Protein 6X7H (pdb70)

Radius of gyration: 17.13 Å; Cα contacts (8 Å, |Δi|>4): 545; chains: 2; bounding box: 52×39×38 Å

Secondary structure (DSSP, 8-state):
--GGGTEEEEEEETTEEEEEEE-TTS-EEEEEEEGGGTEEEETTEEEES---GGGSEEEEEEETTTEEEEEEE-TTS-EEEEEEEGGGTEEEETTEEEE-/---GGGTEEEEEEETTEEEEEEE-TTSSEEEEEEEGGGTEEEETTEEEESS--GGGGEEEEEEETTTEEEEEEE-TTS-EEEEEEEGGGT-EEETTEEE-

B-factor: mean 17.92, std 9.03, range [8.2, 63.07]

Solvent-accessible surface area: 9987 Å² total; per-residue (Å²): 34,76,0,34,151,28,15,105,118,30,38,14,28,6,0,0,0,30,4,20,0,78,118,108,150,45,46,119,49,101,10,4,42,35,0,9,65,18,0,66,25,64,64,1,55,5,112,27,149,20,42,78,0,0,81,48,11,110,101,20,101,29,29,72,80,15,51,0,16,5,52,0,54,25,181,82,108,126,81,64,99,16,125,15,52,0,24,78,48,0,3,22,84,62,0,48,4,106,81,102,130,16,58,0,31,137,31,12,108,133,27,56,17,148,31,14,56,0,46,0,31,0,68,109,106,153,35,34,134,52,83,19,64,21,49,0,7,0,1,0,42,32,48,64,2,56,11,105,31,114,14,26,24,1,52,114,44,12,118,89,23,109,41,22,70,81,13,51,0,11,6,52,0,57,25,176,80,112,121,88,61,97,16,133,14,51,0,19,74,62,0,20,29,82,87,1,52,3,47,31

Organism: Nostoc ellipsosporum (NCBI:txid45916)

Foldseek 3Di:
DQALVFWDPWWDDQQKIWTWGAAPVGRIDIEMDRCQQFWDQAQQEIDGPHGRQSVFWDDWIDDDRFKIWIWGQGPVGDTDIYIDGRSVFWHAYRRYTDGD/DQQALVFWDPWKDDQQKIWTWGAFPVGDIDIEMDRNQQFWDQAQFEIDGDHGRQSVFWDPWIDDPRFKTWIWGQGPVGGTDIYIDGRSVFWHQHRRYTDD

Nearest PDB structures (foldseek):
  2pys-assembly1_B  TM=1.003E+00  e=2.134E-18  Nostoc ellipsosporum
  6x7h-assembly1_B  TM=1.002E+00  e=4.863E-18  Nostoc ellipsosporum
  2ezm-assembly1_A  TM=9.836E-01  e=1.053E-16  Nostoc ellipsosporum
  2rp3-assembly1_A  TM=9.801E-01  e=2.272E-16  Nostoc ellipsosporum
  2jzj-assembly1_A  TM=9.544E-01  e=9.690E-10  Ceratopteris richardii

Sequence (200 aa):
GGNFSQACYNSAIQGSVLTTSTCIRTNGGYNTSSYDLNSVIEENVDGSLKWQGSNFIETCRNTQLAGSSELAAECKTRAQQFVSTKINLDDHIAAIDGTLKYELGNFSQACYNSAIQGSVVLTSTCIRTNGGYNTSSYDLNSVIEENVDGSLKWQGSNFIETCRNTQLAGSSELAAECKTRRAQQFVSTKINLDDHIAAIDGTLKY

InterPro domains:
  IPR011058 Cyanovirin-N [PF08881] (4-99)
  IPR011058 Cyanovirin-N [SM01111] (3-100)
  IPR036673 Cyanovirin-N superfamily [G3DSA:2.30.60.10] (1-101)
  IPR036673 Cyanovirin-N superfamily [SSF51322] (2-100)

Structure (mmCIF, N/CA/C/O backbone):
data_6X7H
#
_entry.id   6X7H
#
_cell.length_a   49.724
_cell.length_b   38.011
_cell.length_c   55.867
_cell.angle_alpha   90.000
_cell.angle_beta   100.000
_cell.angle_gamma   90.000
#
_symmetry.space_group_name_H-M   'P 1 21 1'
#
loop_
_entity.id
_entity.type
_entity.pdbx_description
1 polymer Cyanovirin-N
2 branched alpha-D-mannopyranose-(1-2)-alpha-D-mannopyranose
3 water water
#
loop_
_atom_site.group_PDB
_atom_site.id
_atom_site.type_symbol
_atom_site.label_atom_id
_atom_site.label_alt_id
_atom_site.label_comp_id
_atom_site.label_asym_id
_atom_site.label_entity_id
_atom_site.label_seq_id
_atom_site.pdbx_PDB_ins_code
_atom_site.Cartn_x
_atom_site.Cartn_y
_atom_site.Cartn_z
_atom_site.occupancy
_atom_site.B_iso_or_equiv
_atom_site.auth_seq_id
_atom_site.auth_comp_id
_atom_site.auth_asym_id
_atom_site.auth_atom_id
_atom_site.pdbx_PDB_model_num
ATOM 1 N N A GLY A 1 2 ? 31.997 9.545 12.731 0.49 16.76 2 GLY A N 1
ATOM 2 N N B GLY A 1 2 ? 31.992 9.554 12.732 0.51 16.76 2 GLY A N 1
ATOM 3 C CA A GLY A 1 2 ? 32.773 8.704 13.631 0.49 15.02 2 GLY A CA 1
ATOM 4 C CA B GLY A 1 2 ? 32.769 8.714 13.634 0.51 14.98 2 GLY A CA 1
ATOM 5 C C A GLY A 1 2 ? 31.890 7.742 14.407 0.49 14.17 2 GLY A C 1
ATOM 6 C C B GLY A 1 2 ? 31.888 7.748 14.407 0.51 14.15 2 GLY A C 1
ATOM 7 O O A GLY A 1 2 ? 31.134 6.977 13.823 0.49 14.86 2 GLY A O 1
ATOM 8 O O B GLY A 1 2 ? 31.131 6.987 13.821 0.51 14.87 2 GLY A O 1
ATOM 13 N N . ASN A 1 3 ? 32.005 7.787 15.731 1.00 12.97 3 ASN A N 1
ATOM 14 C CA . ASN A 1 3 ? 31.192 6.958 16.616 1.00 12.57 3 ASN A CA 1
ATOM 15 C C . ASN A 1 3 ? 31.360 5.452 16.427 1.00 12.11 3 ASN A C 1
ATOM 16 O O . ASN A 1 3 ? 30.422 4.683 16.627 1.00 12.58 3 ASN A O 1
ATOM 28 N N . PHE A 1 4 ? 32.573 5.005 16.107 1.00 11.23 4 PHE A N 1
ATOM 29 C CA . PHE A 1 4 ? 32.786 3.574 15.938 1.00 11.03 4 PHE A CA 1
ATOM 30 C C . PHE A 1 4 ? 32.430 2.783 17.177 1.00 10.77 4 PHE A C 1
ATOM 31 O O . PHE A 1 4 ? 32.033 1.627 17.050 1.00 11.31 4 PHE A O 1
ATOM 48 N N . SER A 1 5 ? 32.528 3.376 18.363 1.00 11.72 5 SER A N 1
ATOM 49 C CA . SER A 1 5 ? 32.257 2.600 19.567 1.00 12.39 5 SER A CA 1
ATOM 50 C C . SER A 1 5 ? 30.816 2.109 19.619 1.00 13.09 5 SER A C 1
ATOM 51 O O . SER A 1 5 ? 30.532 1.155 20.345 1.00 14.05 5 SER A O 1
ATOM 59 N N . GLN A 1 6 ? 29.903 2.720 18.859 1.00 12.40 6 GLN A N 1
ATOM 60 C CA . GLN A 1 6 ? 28.515 2.263 18.823 1.00 13.63 6 GLN A CA 1
ATOM 61 C C . GLN A 1 6 ? 28.321 1.030 17.961 1.00 13.90 6 GLN A C 1
ATOM 62 O O . GLN A 1 6 ? 27.268 0.393 18.052 1.00 16.22 6 GLN A O 1
ATOM 76 N N . ALA A 1 7 ? 29.298 0.680 17.138 1.00 12.24 7 ALA A N 1
ATOM 77 C CA . ALA A 1 7 ? 29.198 -0.439 16.225 1.00 12.93 7 ALA A CA 1
ATOM 78 C C . ALA A 1 7 ? 30.204 -1.529 16.550 1.00 12.54 7 ALA A C 1
ATOM 79 O O . ALA A 1 7 ? 30.180 -2.574 15.903 1.00 14.30 7 ALA A O 1
ATOM 86 N N . CYS A 1 8 ? 31.087 -1.316 17.524 1.00 12.00 8 CYS A N 1
ATOM 87 C CA . CYS A 1 8 ? 32.243 -2.179 17.720 1.00 12.40 8 CYS A CA 1
ATOM 88 C C . CYS A 1 8 ? 32.402 -2.487 19.200 1.00 12.11 8 CYS A C 1
ATOM 89 O O . CYS A 1 8 ? 31.936 -1.746 20.069 1.00 14.39 8 CYS A O 1
ATOM 96 N N . TYR A 1 9 ? 33.065 -3.604 19.482 1.00 11.61 9 TYR A N 1
ATOM 97 C CA . TYR A 1 9 ? 33.335 -4.023 20.847 1.00 12.53 9 TYR A CA 1
ATOM 98 C C . TYR A 1 9 ? 34.701 -4.699 20.905 1.00 10.54 9 TYR A C 1
ATOM 99 O O . TYR A 1 9 ? 35.317 -5.000 19.883 1.00 11.39 9 TYR A O 1
ATOM 117 N N . ASN A 1 10 ? 35.169 -4.936 22.127 1.00 10.27 10 ASN A N 1
ATOM 118 C CA . ASN A 1 10 ? 36.464 -5.561 22.385 1.00 11.32 10 ASN A CA 1
ATOM 119 C C . ASN A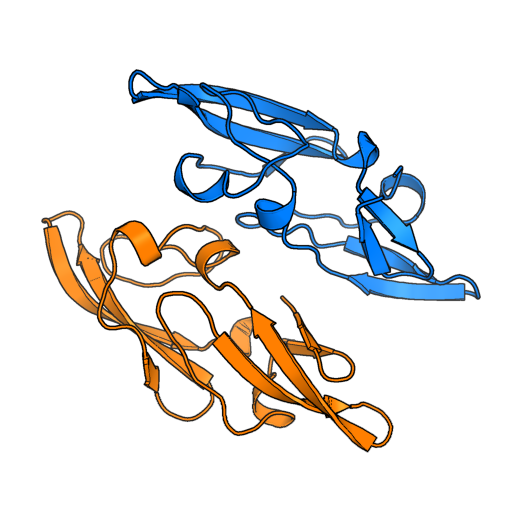 1 10 ? 37.622 -4.742 21.832 1.00 11.32 10 ASN A C 1
ATOM 120 O O . ASN A 1 10 ? 38.663 -5.279 21.492 1.00 12.24 10 ASN A O 1
ATOM 131 N N . SER A 1 11 ? 37.465 -3.432 21.797 1.00 10.26 11 SER A N 1
ATOM 132 C CA . SER A 1 11 ? 38.496 -2.560 21.256 1.00 10.18 11 SER A CA 1
ATOM 133 C C . SER A 1 11 ? 39.774 -2.571 22.077 1.00 10.42 11 SER A C 1
ATOM 134 O O . SER A 1 11 ? 39.757 -2.754 23.296 1.00 10.96 11 SER A O 1
ATOM 142 N N . ALA A 1 12 ? 40.890 -2.327 21.387 1.00 10.98 12 ALA A N 1
ATOM 143 C CA . ALA A 1 12 ? 42.187 -2.249 22.042 1.00 11.47 12 ALA A CA 1
ATOM 144 C C . ALA A 1 12 ? 43.088 -1.301 21.274 1.00 10.59 12 ALA A C 1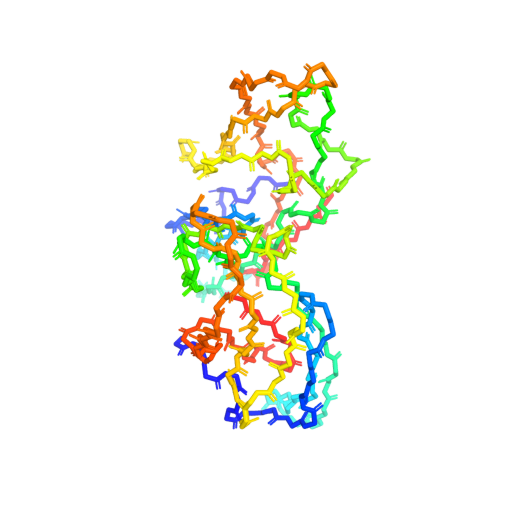
ATOM 145 O O . ALA A 1 12 ? 42.922 -1.086 20.071 1.00 10.84 12 ALA A O 1
ATOM 152 N N . ILE A 1 13 ? 44.061 -0.746 21.983 1.00 11.06 13 ILE A N 1
ATOM 153 C CA . ILE A 1 13 ? 45.133 0.031 21.372 1.00 11.10 13 ILE A CA 1
ATOM 154 C C . ILE A 1 13 ? 46.460 -0.663 21.657 1.00 11.37 13 ILE A C 1
ATOM 155 O O . ILE A 1 13 ? 46.709 -1.101 22.787 1.00 13.09 13 ILE A O 1
ATOM 171 N N . GLN A 1 14 ? 47.289 -0.802 20.625 1.00 11.17 14 GLN A N 1
ATOM 172 C CA . GLN A 1 14 ? 48.654 -1.318 20.744 1.00 11.79 14 GLN A CA 1
ATOM 173 C C . GLN A 1 14 ? 49.519 -0.444 19.845 1.00 10.62 14 GLN A C 1
ATOM 174 O O . GLN A 1 14 ? 49.253 -0.339 18.643 1.00 10.94 14 GLN A O 1
ATOM 188 N N . GLY A 1 15 ? 50.486 0.256 20.421 1.00 11.45 15 GLY A N 1
ATOM 189 C CA . GLY A 1 15 ? 51.212 1.221 19.617 1.00 11.43 15 GLY A CA 1
ATOM 190 C C . GLY A 1 15 ? 50.240 2.275 19.131 1.00 10.37 15 GLY A C 1
ATOM 191 O O . GLY A 1 15 ? 49.449 2.826 19.910 1.00 10.98 15 GLY A O 1
ATOM 195 N N . SER A 1 16 ? 50.271 2.551 17.831 1.00 10.00 16 SER A N 1
ATOM 196 C CA . SER A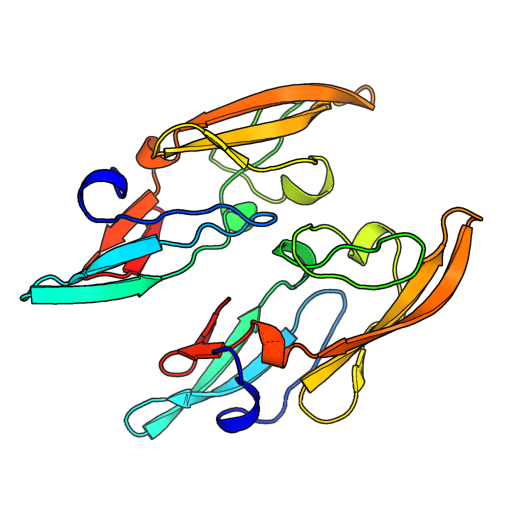 1 16 ? 49.300 3.464 17.256 1.00 9.68 16 SER A CA 1
ATOM 197 C C . SER A 1 16 ? 48.120 2.774 16.596 1.00 8.99 16 SER A C 1
ATOM 198 O O . SER A 1 16 ? 47.317 3.455 15.957 1.00 10.54 16 SER A O 1
ATOM 206 N N . VAL A 1 17 ? 47.963 1.465 16.760 1.00 9.15 17 VAL A N 1
ATOM 207 C CA . VAL A 1 17 ? 46.925 0.714 16.058 1.00 9.17 17 VAL A CA 1
ATOM 208 C C . VAL A 1 17 ? 45.734 0.442 16.968 1.00 9.05 17 VAL A C 1
ATOM 209 O O . VAL A 1 17 ? 45.875 -0.121 18.066 1.00 10.65 17 VAL A O 1
ATOM 222 N N . LEU A 1 18 ? 44.560 0.840 16.492 1.00 9.22 18 LEU A N 1
ATOM 223 C CA . LEU A 1 18 ? 43.284 0.484 17.093 1.00 9.21 18 LEU A CA 1
ATOM 224 C C . LEU A 1 18 ? 42.782 -0.793 16.446 1.00 10.10 18 LEU A C 1
ATOM 225 O O . LEU A 1 18 ? 42.733 -0.895 15.224 1.00 10.58 18 LEU A O 1
ATOM 241 N N . THR A 1 19 ? 42.429 -1.767 17.264 1.00 10.52 19 THR A N 1
ATOM 242 C CA A THR A 1 19 ? 41.762 -2.973 16.798 0.98 11.29 19 THR A CA 1
ATOM 243 C CA B THR A 1 19 ? 41.774 -2.987 16.821 0.02 11.52 19 THR A CA 1
ATOM 244 C C . THR A 1 19 ? 40.390 -3.042 17.451 1.00 11.05 19 THR A C 1
ATOM 245 O O . THR A 1 19 ? 40.195 -2.590 18.586 1.00 11.49 19 THR A O 1
ATOM 266 N N . SER A 1 20 ? 39.418 -3.590 16.716 1.00 10.87 20 SER A N 1
ATOM 267 C CA . SER A 1 20 ? 38.082 -3.732 17.273 1.00 11.69 20 SER A CA 1
ATOM 268 C C . SER A 1 20 ? 37.275 -4.744 16.474 1.00 12.19 20 SER A C 1
ATOM 269 O O . SER A 1 20 ? 37.602 -5.066 15.333 1.00 14.91 20 SER A O 1
ATOM 277 N N . THR A 1 21 ? 36.206 -5.234 17.088 1.00 11.05 21 THR A N 1
ATOM 278 C CA . THR A 1 21 ? 35.297 -6.171 16.445 1.00 12.00 21 THR A CA 1
ATOM 279 C C . THR A 1 21 ? 33.993 -5.444 16.151 1.00 10.84 21 THR A C 1
ATOM 280 O O . THR A 1 21 ? 33.310 -4.984 17.068 1.00 12.77 21 THR A O 1
ATOM 291 N N . CYS A 1 22 ? 33.673 -5.298 14.872 1.00 12.02 22 CYS A N 1
ATOM 292 C CA . CYS A 1 22 ? 32.621 -4.387 14.446 1.00 13.27 22 CYS A CA 1
ATOM 293 C C . CYS A 1 22 ? 31.533 -5.115 13.669 1.00 14.05 22 CYS A C 1
ATOM 294 O O . CYS A 1 22 ? 31.802 -6.024 12.883 1.00 14.85 22 CYS A O 1
ATOM 301 N N . ILE A 1 23 ? 30.309 -4.685 13.867 1.00 14.18 23 ILE A N 1
ATOM 302 C CA . ILE A 1 23 ? 29.163 -5.369 13.279 1.00 15.37 23 ILE A CA 1
ATOM 303 C C . ILE A 1 23 ? 29.061 -5.024 11.797 1.00 16.75 23 ILE A C 1
ATOM 304 O O . ILE A 1 23 ? 29.256 -3.878 11.390 1.00 18.43 23 ILE A O 1
ATOM 320 N N . ARG A 1 24 ? 28.768 -6.028 10.979 1.00 19.00 24 ARG A N 1
ATOM 321 C CA . ARG A 1 24 ? 28.628 -5.827 9.543 1.00 21.90 24 ARG A CA 1
ATOM 322 C C . ARG A 1 24 ? 27.208 -5.392 9.201 1.00 23.02 24 ARG A C 1
ATOM 323 O O . ARG A 1 24 ? 26.268 -5.649 9.941 1.00 22.68 24 ARG A O 1
ATOM 344 N N . THR A 1 25 ? 27.061 -4.726 8.060 1.00 24.30 25 THR A N 1
ATOM 345 C CA . THR A 1 25 ? 25.774 -4.139 7.701 1.00 26.92 25 THR A CA 1
ATOM 346 C C . THR A 1 25 ? 24.661 -5.177 7.772 1.00 29.60 25 THR A C 1
ATOM 347 O O . THR A 1 25 ? 23.548 -4.870 8.219 1.00 29.77 25 THR A O 1
ATOM 358 N N . ASN A 1 26 ? 24.946 -6.414 7.371 1.00 34.78 26 ASN A N 1
ATOM 359 C CA . ASN A 1 26 ? 23.914 -7.419 7.193 1.00 42.94 26 ASN A CA 1
ATOM 360 C C . ASN A 1 26 ? 23.923 -8.487 8.271 1.00 45.28 26 ASN A C 1
ATOM 361 O O . ASN A 1 26 ? 23.242 -9.505 8.102 1.00 49.95 26 ASN A O 1
ATOM 372 N N . GLY A 1 27 ? 24.726 -8.337 9.331 1.00 42.22 27 GLY A N 1
ATOM 373 C CA . GLY A 1 27 ? 24.619 -9.313 10.402 1.00 40.60 27 GLY A CA 1
ATOM 374 C C . GLY A 1 27 ? 25.778 -9.656 11.318 1.00 39.50 27 GLY A C 1
ATOM 375 O O . GLY A 1 27 ? 25.705 -9.428 12.531 1.00 43.29 27 GLY A O 1
ATOM 379 N N . GLY A 1 28 ? 26.783 -10.324 10.793 1.00 32.84 28 GLY A N 1
ATOM 380 C CA . GLY A 1 28 ? 27.858 -10.820 11.630 1.00 27.46 28 GLY A CA 1
ATOM 381 C C . GLY A 1 28 ? 28.836 -9.749 12.024 1.00 22.93 28 GLY A C 1
ATOM 382 O O . GLY A 1 28 ? 28.532 -8.550 12.020 1.00 21.68 28 GLY A O 1
ATOM 386 N N . TYR A 1 29 ? 30.051 -10.166 12.353 1.00 20.18 29 TYR A N 1
ATOM 387 C CA . TYR A 1 29 ? 31.084 -9.271 12.838 1.00 19.14 29 TYR A CA 1
ATOM 388 C C . TYR A 1 29 ? 32.378 -9.459 12.069 1.00 19.06 29 TYR A C 1
ATOM 389 O O . TYR A 1 29 ? 32.656 -10.515 11.498 1.00 19.77 29 TYR A O 1
ATOM 407 N N . ASN A 1 30 ? 33.192 -8.411 12.108 1.00 17.72 30 ASN A N 1
ATOM 408 C CA . ASN A 1 30 ? 34.495 -8.387 11.467 1.00 17.06 30 ASN A CA 1
ATOM 409 C C . ASN A 1 30 ? 35.523 -7.814 12.435 1.00 15.87 30 ASN A C 1
ATOM 410 O O . ASN A 1 30 ? 35.270 -6.800 13.086 1.00 15.77 30 ASN A O 1
ATOM 421 N N . THR A 1 31 ? 36.679 -8.470 12.535 1.00 15.00 31 THR A N 1
ATOM 422 C CA . THR A 1 31 ? 37.798 -7.943 13.312 1.00 15.75 31 THR A CA 1
ATOM 423 C C . THR A 1 31 ? 38.552 -6.983 12.399 1.00 15.74 31 THR A C 1
ATOM 424 O O . THR A 1 31 ? 38.965 -7.371 11.301 1.00 18.56 31 THR A O 1
ATOM 435 N N . SER A 1 32 ? 38.654 -5.719 12.812 1.00 14.08 32 SER A N 1
ATOM 436 C CA . SER A 1 32 ? 39.215 -4.650 11.998 1.00 14.12 32 SER A CA 1
ATOM 437 C C . SER A 1 32 ? 40.376 -4.010 12.743 1.00 12.87 32 SER A C 1
ATOM 438 O O . SER A 1 32 ? 40.499 -4.144 13.959 1.00 12.85 32 SER A O 1
ATOM 446 N N . SER A 1 33 ? 41.218 -3.295 12.006 1.00 12.16 33 SER A N 1
ATOM 447 C CA . SER A 1 33 ? 42.286 -2.524 12.634 1.00 11.71 33 SER A CA 1
ATOM 448 C C . SER A 1 33 ? 42.514 -1.256 11.825 1.00 11.31 33 SER A C 1
ATOM 449 O O . SER A 1 33 ? 42.217 -1.205 10.632 1.00 13.00 33 SER A O 1
ATOM 457 N N . TYR A 1 34 ? 43.092 -0.249 12.481 1.00 10.08 34 TYR A N 1
ATOM 458 C CA . TYR A 1 34 ? 43.326 1.052 11.876 1.00 10.24 34 TYR A CA 1
ATOM 459 C C . TYR A 1 34 ? 44.573 1.655 12.502 1.00 10.40 34 TYR A C 1
ATOM 460 O O . TYR A 1 34 ? 44.675 1.718 13.729 1.00 10.18 34 TYR A O 1
ATOM 478 N N . ASP A 1 35 ? 45.499 2.116 11.669 1.00 10.62 35 ASP A N 1
ATOM 479 C CA . ASP A 1 35 ? 46.703 2.784 12.174 1.00 10.57 35 ASP A CA 1
ATOM 480 C C . ASP A 1 35 ? 46.407 4.270 12.387 1.00 9.80 35 ASP A C 1
ATOM 481 O O . ASP A 1 35 ? 46.386 5.064 11.447 1.00 11.33 35 ASP A O 1
ATOM 490 N N . LEU A 1 36 ? 46.195 4.653 13.638 1.00 9.37 36 LEU A N 1
ATOM 491 C CA . LEU A 1 36 ? 45.887 6.031 13.979 1.00 9.72 36 LEU A CA 1
ATOM 492 C C . LEU A 1 36 ? 47.044 6.979 13.713 1.00 8.77 36 LEU A C 1
ATOM 493 O O . LEU A 1 36 ? 46.833 8.189 13.729 1.00 9.94 36 LEU A O 1
ATOM 509 N N . ASN A 1 37 ? 48.259 6.475 13.511 1.00 9.37 37 ASN A N 1
ATOM 510 C CA . ASN A 1 37 ? 49.377 7.373 13.236 1.00 9.56 37 ASN A CA 1
ATOM 511 C C . ASN A 1 37 ? 49.183 8.147 11.943 1.00 9.18 37 ASN A C 1
ATOM 512 O O . ASN A 1 37 ? 49.838 9.167 11.734 1.00 10.32 37 ASN A O 1
ATOM 523 N N . SER A 1 38 ? 48.257 7.715 11.076 1.00 9.65 38 SER A N 1
ATOM 524 C CA . SER A 1 38 ? 47.976 8.428 9.838 1.00 10.74 38 SER A CA 1
ATOM 525 C C . SER A 1 38 ? 47.130 9.672 10.059 1.00 10.62 38 SER A C 1
ATOM 526 O O . SER A 1 38 ? 47.147 10.552 9.187 1.00 11.93 38 SER A O 1
ATOM 534 N N . VAL A 1 39 ? 46.423 9.779 11.170 1.00 9.75 39 VAL A N 1
ATOM 535 C CA . VAL A 1 39 ? 45.388 10.814 11.337 1.00 9.86 39 VAL A CA 1
ATOM 536 C C . VAL A 1 39 ? 45.504 11.614 12.605 1.00 9.90 39 VAL A C 1
ATOM 537 O O . VAL A 1 39 ? 44.714 12.542 12.814 1.00 10.53 39 VAL A O 1
ATOM 550 N N . ILE A 1 40 ? 46.454 11.312 13.500 1.00 8.85 40 ILE A N 1
ATOM 551 C CA . ILE A 1 40 ? 46.641 12.028 14.752 1.00 8.75 40 ILE A CA 1
ATOM 552 C C . ILE A 1 40 ? 48.064 12.553 14.811 1.00 8.91 40 ILE A C 1
ATOM 553 O O . ILE A 1 40 ? 49.018 11.816 14.522 1.00 9.59 40 ILE A O 1
ATOM 569 N N . GLU A 1 41 ? 48.193 13.826 15.196 1.00 8.90 41 GLU A N 1
ATOM 570 C CA A GLU A 1 41 ? 49.460 14.505 15.358 0.42 9.99 41 GLU A CA 1
ATOM 571 C CA B GLU A 1 41 ? 49.452 14.526 15.353 0.58 9.36 41 GLU A CA 1
ATOM 572 C C . GLU A 1 41 ? 49.688 14.856 16.824 1.00 9.53 41 GLU A C 1
ATOM 573 O O . GLU A 1 41 ? 48.742 15.113 17.574 1.00 10.21 41 GLU A O 1
ATOM 596 N N . ASN A 1 42 ? 50.955 14.868 17.224 1.00 9.33 42 ASN A N 1
ATOM 597 C CA . ASN A 1 42 ? 51.346 15.402 18.523 1.00 9.52 42 ASN A CA 1
ATOM 598 C C . ASN A 1 42 ? 51.710 16.855 18.288 1.00 10.22 42 ASN A C 1
ATOM 599 O O . ASN A 1 42 ? 52.735 17.140 17.661 1.00 10.86 42 ASN A O 1
ATOM 610 N N . VAL A 1 43 ? 50.866 17.767 18.757 1.00 10.49 43 VAL A N 1
ATOM 611 C CA . VAL A 1 43 ? 51.094 19.206 18.630 1.00 11.62 43 VAL A CA 1
ATOM 612 C C . VAL A 1 43 ? 51.470 19.746 20.009 1.00 11.78 43 VAL A C 1
ATOM 613 O O . VAL A 1 43 ? 50.607 19.972 20.867 1.00 11.91 43 VAL A O 1
ATOM 626 N N . ASP A 1 44 ? 52.765 19.948 20.228 1.00 11.65 44 ASP A N 1
ATOM 627 C CA . ASP A 1 44 ? 53.261 20.533 21.480 1.00 11.52 44 ASP A CA 1
ATOM 628 C C . ASP A 1 44 ? 52.754 19.780 22.706 1.00 10.54 44 ASP A C 1
ATOM 629 O O . ASP A 1 44 ? 52.468 20.379 23.738 1.00 12.18 44 ASP A O 1
ATOM 638 N N . GLY A 1 45 ? 52.701 18.449 22.618 1.00 10.17 45 GLY A N 1
ATOM 639 C CA . GLY A 1 45 ? 52.298 17.622 23.730 1.00 10.61 45 GLY A CA 1
ATOM 640 C C . GLY A 1 45 ? 50.853 17.187 23.712 1.00 12.55 45 GLY A C 1
ATOM 641 O O . GLY A 1 45 ? 50.488 16.320 24.505 1.00 15.95 45 GLY A O 1
ATOM 645 N N . SER A 1 46 ? 50.033 17.736 22.824 1.00 11.40 46 SER A N 1
ATOM 646 C CA . SER A 1 46 ? 48.608 17.432 22.768 1.00 12.29 46 SER A CA 1
ATOM 647 C C . SER A 1 46 ? 48.285 16.669 21.489 1.00 11.49 46 SER A C 1
ATOM 648 O O . SER A 1 46 ? 48.695 17.080 20.397 1.00 12.47 46 SER A O 1
ATOM 656 N N . LEU A 1 47 ? 47.527 15.580 21.622 1.00 10.61 47 LEU A N 1
ATOM 657 C CA . LEU A 1 47 ? 47.060 14.846 20.456 1.00 10.42 47 LEU A CA 1
ATOM 658 C C . LEU A 1 47 ? 45.957 15.624 19.744 1.00 11.73 47 LEU A C 1
ATOM 659 O O . LEU A 1 47 ? 44.991 16.064 20.369 1.00 12.99 47 LEU A O 1
ATOM 675 N N . LYS A 1 48 ? 46.100 15.770 18.434 1.00 11.61 48 LYS A N 1
ATOM 676 C CA . LYS A 1 48 ? 45.164 16.542 17.634 1.00 12.10 48 LYS A CA 1
ATOM 677 C C . LYS A 1 48 ? 44.894 15.833 16.316 1.00 10.41 48 LYS A C 1
ATOM 678 O O . LYS A 1 48 ? 45.730 15.098 15.791 1.00 11.61 48 LYS A O 1
ATOM 697 N N . TRP A 1 49 ? 43.696 16.042 15.795 1.00 11.28 49 TRP A N 1
ATOM 698 C CA . TRP A 1 49 ? 43.393 15.616 14.446 1.00 11.52 49 TRP A CA 1
ATOM 699 C C . TRP A 1 49 ? 44.058 16.567 13.445 1.00 13.08 49 TRP A C 1
ATOM 700 O O . TRP A 1 49 ? 44.697 17.560 13.807 1.00 15.19 49 TRP A O 1
ATOM 721 N N . GLN A 1 50 ? 43.946 16.231 12.163 1.00 14.59 50 GLN A N 1
ATOM 722 C CA . GLN A 1 50 ? 44.452 17.042 11.051 1.00 16.33 50 GLN A CA 1
ATOM 723 C C . GLN A 1 50 ? 45.974 17.021 10.936 1.00 16.09 50 GLN A C 1
ATOM 724 O O . GLN A 1 50 ? 46.590 17.956 10.409 1.00 17.95 50 GLN A O 1
ATOM 738 N N . GLY A 1 51 ? 46.588 15.944 11.380 1.00 13.37 51 GLY A N 1
ATOM 739 C CA . GLY A 1 51 ? 47.988 15.724 11.134 1.00 12.69 51 GLY A CA 1
ATOM 740 C C . GLY A 1 51 ? 48.290 14.269 11.318 1.00 11.26 51 GLY A C 1
ATOM 741 O O . GLY A 1 51 ? 47.393 13.431 11.380 1.00 13.06 51 GLY A O 1
ATOM 745 N N . SER A 1 52 ? 49.573 13.961 11.443 1.00 10.60 52 SER A N 1
ATOM 746 C CA . SER A 1 52 ? 49.988 12.573 11.507 1.00 9.96 52 SER A CA 1
ATOM 747 C C . SER A 1 52 ? 51.238 12.447 12.368 1.00 10.05 52 SER A C 1
ATOM 748 O O . SER A 1 52 ? 51.814 13.437 12.821 1.00 10.44 52 SER A O 1
ATOM 756 N N . ASN A 1 53 ? 51.682 11.205 12.549 1.00 9.11 53 ASN A N 1
ATOM 757 C CA . ASN A 1 53 ? 53.020 10.876 13.035 1.00 9.04 53 ASN A CA 1
ATOM 758 C C . ASN A 1 53 ? 53.203 11.043 14.541 1.00 9.30 53 ASN A C 1
ATOM 759 O O . ASN A 1 53 ? 54.350 11.035 15.014 1.00 9.74 53 ASN A O 1
ATOM 770 N N . PHE A 1 54 ? 52.115 11.073 15.322 1.00 9.32 54 PHE A N 1
ATOM 771 C CA . PHE A 1 54 ? 52.244 11.241 16.764 1.00 9.33 54 PHE A CA 1
ATOM 772 C C . PHE A 1 54 ? 53.104 10.163 17.409 1.00 9.20 54 PHE A C 1
ATOM 773 O O . PHE A 1 54 ? 53.738 10.428 18.432 1.00 10.29 54 PHE A O 1
ATOM 790 N N . ILE A 1 55 ? 53.149 8.950 16.845 1.00 9.79 55 ILE A N 1
ATOM 791 C CA . ILE A 1 55 ? 53.808 7.841 17.537 1.00 11.45 55 ILE A CA 1
ATOM 792 C C . ILE A 1 55 ? 55.316 8.072 17.643 1.00 11.62 55 ILE A C 1
ATOM 793 O O . ILE A 1 55 ? 55.974 7.444 18.477 1.00 13.57 55 ILE A O 1
ATOM 809 N N . GLU A 1 56 ? 55.885 8.972 16.833 1.00 11.24 56 GLU A N 1
ATOM 810 C CA . GLU A 1 56 ? 57.318 9.231 16.901 1.00 11.94 56 GLU A CA 1
ATOM 811 C C . GLU A 1 56 ? 57.731 9.978 18.163 1.00 12.52 56 GLU A C 1
ATOM 812 O O . GLU A 1 56 ? 58.909 9.936 18.533 1.00 13.33 56 GLU A O 1
ATOM 824 N N . THR A 1 57 ? 56.800 10.670 18.823 1.00 11.78 57 THR A N 1
ATOM 825 C CA . THR A 1 57 ? 57.125 11.542 19.947 1.00 11.32 57 THR A CA 1
ATOM 826 C C . THR A 1 57 ? 56.171 11.336 21.112 1.00 11.28 57 THR A C 1
ATOM 827 O O . THR A 1 57 ? 56.083 12.194 21.994 1.00 12.19 57 THR A O 1
ATOM 838 N N . CYS A 1 58 ? 55.471 10.211 21.129 1.00 11.53 58 CYS A N 1
ATOM 839 C CA . CYS A 1 58 ? 54.590 9.850 22.218 1.00 12.94 58 CYS A CA 1
ATOM 840 C C . CYS A 1 58 ? 54.901 8.429 22.656 1.00 14.23 58 CYS A C 1
ATOM 841 O O . CYS A 1 58 ? 55.481 7.644 21.909 1.00 17.51 58 CYS A O 1
ATOM 848 N N . ARG A 1 59 ? 54.523 8.111 23.890 1.00 12.08 59 ARG A N 1
ATOM 849 C CA . ARG A 1 59 ? 54.766 6.801 24.477 1.00 12.88 59 ARG A CA 1
ATOM 850 C C . ARG A 1 59 ? 53.542 6.374 25.276 1.00 12.54 59 ARG A C 1
ATOM 851 O O . ARG A 1 59 ? 52.651 7.167 25.575 1.00 12.10 59 ARG A O 1
ATOM 872 N N . ASN A 1 60 ? 53.524 5.100 25.649 1.00 13.35 60 ASN A N 1
ATOM 873 C CA . ASN A 1 60 ? 52.526 4.538 26.557 1.00 14.44 60 ASN A CA 1
ATOM 874 C C . ASN A 1 60 ? 51.098 4.810 26.093 1.00 13.20 60 ASN A C 1
ATOM 875 O O . ASN A 1 60 ? 50.241 5.268 26.848 1.00 14.42 60 ASN A O 1
ATOM 886 N N . THR A 1 61 ? 50.828 4.453 24.843 1.00 11.63 61 THR A N 1
ATOM 887 C CA . THR A 1 61 ? 49.486 4.631 24.312 1.00 11.92 61 THR A CA 1
ATOM 888 C C . THR A 1 61 ? 48.550 3.593 24.908 1.00 13.25 61 THR A C 1
ATOM 889 O O . THR A 1 61 ? 48.908 2.429 25.1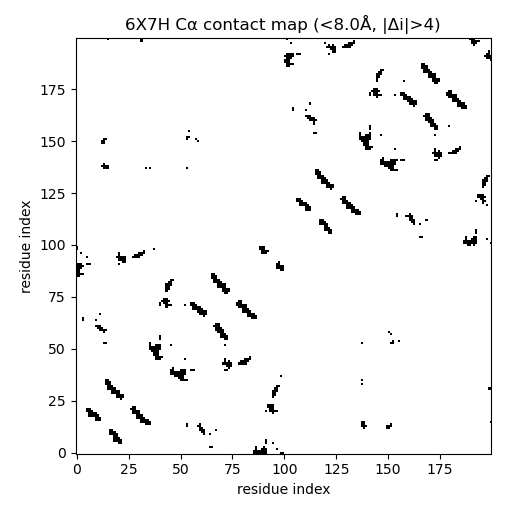05 1.00 13.68 61 THR A O 1
ATOM 900 N N . GLN A 1 62 ? 47.332 4.012 25.185 1.00 12.91 62 GLN A N 1
ATOM 901 C CA . GLN A 1 62 ? 46.356 3.099 25.743 1.00 15.59 62 GLN A CA 1
ATOM 902 C C . GLN A 1 62 ? 44.975 3.571 25.347 1.00 13.75 62 GLN A C 1
ATOM 903 O O . GLN A 1 62 ? 44.782 4.731 24.997 1.00 13.78 62 GLN A O 1
ATOM 917 N N . LEU A 1 63 ? 44.020 2.650 25.388 1.00 13.03 63 LEU A N 1
ATOM 918 C CA . LEU A 1 63 ? 42.614 2.987 25.265 1.00 13.36 63 LEU A CA 1
ATOM 919 C C . LEU A 1 63 ? 42.078 3.272 26.661 1.00 13.41 63 LEU A C 1
ATOM 920 O O . LEU A 1 63 ? 42.259 2.465 27.579 1.00 15.76 63 LEU A O 1
ATOM 936 N N . ALA A 1 64 ? 41.428 4.410 26.815 1.00 13.33 64 ALA A N 1
ATOM 937 C CA . ALA A 1 64 ? 40.764 4.792 28.050 1.00 14.75 64 ALA A CA 1
ATOM 938 C C . ALA A 1 64 ? 39.261 4.766 27.796 1.00 15.07 64 ALA A C 1
ATOM 939 O O . ALA A 1 64 ? 38.776 5.374 26.837 1.00 15.63 64 ALA A O 1
ATOM 946 N N . GLY A 1 65 ? 38.531 4.043 28.637 1.00 15.28 65 GLY A N 1
ATOM 947 C CA . GLY A 1 65 ? 37.132 3.848 28.338 1.00 15.26 65 GLY A CA 1
ATOM 948 C C . GLY A 1 65 ? 36.996 3.070 27.042 1.00 13.69 65 GLY A C 1
ATOM 949 O O . GLY A 1 65 ? 37.821 2.214 26.710 1.00 14.84 65 GLY A O 1
ATOM 953 N N . SER A 1 66 ? 35.931 3.365 26.294 1.00 13.92 66 SER A N 1
ATOM 954 C CA . SER A 1 66 ? 35.679 2.675 25.034 1.00 15.41 66 SER A CA 1
ATOM 955 C C . SER A 1 66 ? 36.220 3.402 23.809 1.00 14.04 66 SER A C 1
ATOM 956 O O . SER A 1 66 ? 36.307 2.786 22.739 1.00 14.63 66 SER A O 1
ATOM 964 N N . SER A 1 67 ? 36.580 4.683 23.918 1.00 13.12 67 SER A N 1
ATOM 965 C CA . SER A 1 67 ? 36.897 5.409 22.696 1.00 13.40 67 SER A CA 1
ATOM 966 C C . SER A 1 67 ? 37.997 6.448 22.848 1.00 13.35 67 SER A C 1
ATOM 967 O O . SER A 1 67 ? 38.319 7.117 21.862 1.00 15.36 67 SER A O 1
ATOM 975 N N . GLU A 1 68 ? 38.615 6.599 24.007 1.00 13.88 68 GLU A N 1
ATOM 976 C CA . GLU A 1 68 ? 39.633 7.630 24.166 1.00 14.75 68 GLU A CA 1
ATOM 977 C C . GLU A 1 68 ? 41.019 7.028 23.983 1.00 14.33 68 GLU A C 1
ATOM 978 O O . GLU A 1 68 ? 41.340 6.000 24.579 1.00 17.05 68 GLU A O 1
ATOM 990 N N . LEU A 1 69 ? 41.827 7.648 23.140 1.00 12.37 69 LEU A N 1
ATOM 991 C CA . LEU A 1 69 ? 43.249 7.334 23.097 1.00 11.27 69 LEU A CA 1
ATOM 992 C C . LEU A 1 69 ? 43.967 8.214 24.105 1.00 11.27 69 LEU A C 1
ATOM 993 O O . LEU A 1 69 ? 43.811 9.435 24.077 1.00 11.69 69 LEU A O 1
ATOM 1009 N N . ALA A 1 70 ? 44.736 7.593 24.997 1.00 11.87 70 ALA A N 1
ATOM 1010 C CA . ALA A 1 70 ? 45.537 8.292 25.986 1.00 11.31 70 ALA A CA 1
ATOM 1011 C C . ALA A 1 70 ? 46.999 8.001 25.703 1.00 10.73 70 AL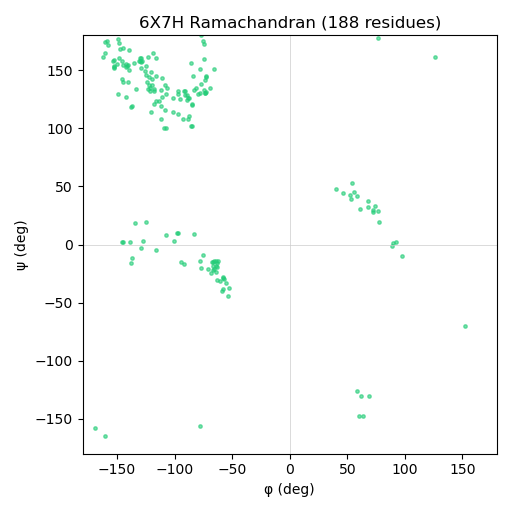A A C 1
ATOM 1012 O O . ALA A 1 70 ? 47.349 6.891 25.288 1.00 11.65 70 ALA A O 1
ATOM 1019 N N . ALA A 1 71 ? 47.857 8.986 25.933 1.00 10.71 71 ALA A N 1
ATOM 1020 C CA . ALA A 1 71 ? 49.278 8.784 25.710 1.00 11.11 71 ALA A CA 1
ATOM 1021 C C . ALA A 1 71 ? 50.042 9.811 26.524 1.00 10.50 71 ALA A C 1
ATOM 1022 O O . ALA A 1 71 ? 49.461 10.704 27.151 1.00 12.23 71 ALA A O 1
ATOM 1029 N N . GLU A 1 72 ? 51.360 9.685 26.504 1.00 10.32 72 GLU A N 1
ATOM 1030 C CA . GLU A 1 72 ? 52.267 10.690 27.054 1.00 11.03 72 GLU A CA 1
ATOM 1031 C C . GLU A 1 72 ? 53.096 11.194 25.882 1.00 10.57 72 GLU A C 1
ATOM 1032 O O . GLU A 1 72 ? 53.733 10.395 25.198 1.00 12.21 72 GLU A O 1
ATOM 1044 N N . CYS A 1 73 ? 53.040 12.498 25.611 1.00 9.96 73 CYS A N 1
ATOM 1045 C CA . CYS A 1 73 ? 53.661 13.060 24.420 1.00 10.53 73 CYS A CA 1
ATOM 1046 C C . CYS A 1 73 ? 54.611 14.183 24.782 1.00 10.24 73 CYS A C 1
ATOM 1047 O O . CYS A 1 73 ? 54.385 14.921 25.732 1.00 10.25 73 CYS A O 1
ATOM 1054 N N . LYS A 1 74 ? 55.640 14.335 23.967 1.00 10.49 74 LYS A N 1
ATOM 1055 C CA . LYS A 1 74 ? 56.631 15.381 24.181 1.00 11.09 74 LYS A CA 1
ATOM 1056 C C . LYS A 1 74 ? 56.157 16.727 23.657 1.00 10.33 74 LYS A C 1
ATOM 1057 O O . LYS A 1 74 ? 55.669 16.841 22.527 1.00 10.63 74 LYS A O 1
ATOM 1076 N N . THR A 1 75 ? 56.359 17.762 24.464 1.00 10.59 75 THR A N 1
ATOM 1077 C CA . THR A 1 75 ? 56.182 19.134 24.027 1.00 11.17 75 THR A CA 1
ATOM 1078 C C . THR A 1 75 ? 57.351 19.540 23.122 1.00 12.22 75 THR A C 1
ATOM 1079 O O . THR A 1 75 ? 58.349 18.828 22.990 1.00 11.83 75 THR A O 1
ATOM 1090 N N . ARG A 1 76 ? 57.248 20.723 22.522 1.00 12.31 76 ARG A N 1
ATOM 1091 C CA . ARG A 1 76 ? 58.360 21.190 21.694 1.00 14.25 76 ARG A CA 1
ATOM 1092 C C . ARG A 1 76 ? 59.635 21.328 22.521 1.00 15.96 76 ARG A C 1
ATOM 1093 O O . ARG A 1 76 ? 60.739 21.121 22.001 1.00 17.99 76 ARG A O 1
ATOM 1114 N N . ALA A 1 77 ? 59.504 21.658 23.809 1.00 15.51 77 ALA A N 1
ATOM 1115 C CA . ALA A 1 77 ? 60.627 21.784 24.737 1.00 16.14 77 ALA A CA 1
ATOM 1116 C C . ALA A 1 77 ? 61.057 20.446 25.314 1.00 15.83 77 ALA A C 1
ATOM 1117 O O . ALA A 1 77 ? 61.887 20.409 26.226 1.00 17.54 77 ALA A O 1
ATOM 1124 N N . GLN A 1 78 ? 60.513 19.354 24.793 1.00 14.17 78 GLN A N 1
ATOM 1125 C CA . GLN A 1 78 ? 61.006 18.007 25.040 1.00 14.50 78 GLN A CA 1
ATOM 1126 C C . GLN A 1 78 ? 60.618 17.482 26.409 1.00 14.67 78 GLN A C 1
ATOM 1127 O O . GLN A 1 78 ? 61.322 16.636 26.965 1.00 17.58 78 GLN A O 1
ATOM 1141 N N . GLN A 1 79 ? 59.491 17.940 26.948 1.00 12.34 79 GLN A N 1
ATOM 1142 C CA . GLN A 1 79 ? 58.967 17.428 28.208 1.00 12.77 79 GLN A CA 1
ATOM 1143 C C . GLN A 1 79 ? 57.719 16.597 27.935 1.00 11.71 79 GLN A C 1
ATOM 1144 O O . GLN A 1 79 ? 56.893 16.969 27.104 1.00 12.52 79 GLN A O 1
ATOM 1158 N N . PHE A 1 80 ? 57.593 15.460 28.598 1.00 11.04 80 PHE A N 1
ATOM 1159 C CA . PHE A 1 80 ? 56.424 14.608 28.401 1.00 10.48 80 PHE A CA 1
ATOM 1160 C C . PHE A 1 80 ? 55.248 15.085 29.247 1.00 10.18 80 PHE A C 1
ATOM 1161 O O . PHE A 1 80 ? 55.400 15.337 30.445 1.00 11.77 80 PHE A O 1
ATOM 1178 N N . VAL A 1 81 ? 54.073 15.167 28.621 1.00 9.64 81 VAL A N 1
ATOM 1179 C CA . VAL A 1 81 ? 52.810 15.480 29.280 1.00 10.17 81 VAL A CA 1
ATOM 1180 C C . VAL A 1 81 ? 51.785 14.413 28.902 1.00 10.24 81 VAL A C 1
ATOM 1181 O O . VAL A 1 81 ? 51.899 13.737 27.877 1.00 11.51 81 VAL A O 1
ATOM 1194 N N . SER A 1 82 ? 50.767 14.274 29.743 1.00 10.24 82 SER A N 1
ATOM 1195 C CA . SER A 1 82 ? 49.674 13.357 29.467 1.00 11.90 82 SER A CA 1
ATOM 1196 C C . SER A 1 82 ? 48.646 14.030 28.560 1.00 11.89 82 SER A C 1
ATOM 1197 O O . SER A 1 82 ? 48.399 15.240 28.657 1.00 15.59 82 SER A O 1
ATOM 1205 N N . THR A 1 83 ? 48.039 13.239 27.674 1.00 11.37 83 THR A N 1
ATOM 1206 C CA . THR A 1 83 ? 47.143 13.774 26.653 1.00 11.88 83 THR A CA 1
ATOM 1207 C C . THR A 1 83 ? 46.134 12.700 26.279 1.00 11.48 83 THR A C 1
ATOM 1208 O O . THR A 1 83 ? 46.397 11.512 26.436 1.00 11.81 83 THR A O 1
ATOM 1219 N N . LYS A 1 84 ? 44.957 13.133 25.846 1.00 11.44 84 LYS A N 1
ATOM 1220 C CA . LYS A 1 84 ? 43.906 12.226 25.397 1.00 12.04 84 LYS A CA 1
ATOM 1221 C C . LYS A 1 84 ? 43.188 12.835 24.203 1.00 11.44 84 LYS A C 1
ATOM 1222 O O . LYS A 1 84 ? 43.147 14.050 24.035 1.00 12.15 84 LYS A O 1
ATOM 1241 N N . ILE A 1 85 ? 42.589 11.978 23.384 1.00 10.61 85 ILE A N 1
ATOM 1242 C CA . ILE A 1 85 ? 41.763 12.410 22.261 1.00 10.78 85 ILE A CA 1
ATOM 1243 C C . ILE A 1 85 ? 40.639 11.400 22.106 1.00 10.83 85 ILE A C 1
ATOM 1244 O O . ILE A 1 85 ? 40.844 10.200 22.292 1.00 11.22 85 ILE A O 1
ATOM 1260 N N . ASN A 1 86 ? 39.440 11.877 21.775 1.00 10.14 86 ASN A N 1
ATOM 1261 C CA . ASN A 1 86 ? 38.282 10.998 21.646 1.00 11.34 86 ASN A CA 1
ATOM 1262 C C . ASN A 1 86 ? 38.235 10.469 20.219 1.00 10.43 86 ASN A C 1
ATOM 1263 O O . ASN A 1 86 ? 37.895 11.203 19.288 1.00 10.74 86 ASN A O 1
ATOM 1274 N N . LEU A 1 87 ? 38.543 9.188 20.054 1.00 9.64 87 LEU A N 1
ATOM 1275 C CA . LEU A 1 87 ? 38.557 8.596 18.724 1.00 9.94 87 LEU A CA 1
ATOM 1276 C C . LEU A 1 87 ? 37.182 8.591 18.073 1.00 11.07 87 LEU A C 1
ATOM 1277 O O . LEU A 1 87 ? 37.093 8.537 16.842 1.00 12.19 87 LEU A O 1
ATOM 1293 N N . ASP A 1 88 ? 36.110 8.641 18.865 1.00 11.31 88 ASP A N 1
ATOM 1294 C CA . ASP A 1 88 ? 34.777 8.688 18.288 1.00 11.85 88 ASP A CA 1
ATOM 1295 C C . ASP A 1 88 ? 34.540 9.963 17.484 1.00 12.39 88 ASP A C 1
ATOM 1296 O O . ASP A 1 88 ? 33.570 10.015 16.724 1.00 13.17 88 ASP A O 1
ATOM 1305 N N . ASP A 1 89 ? 35.390 10.986 17.627 1.00 11.90 89 ASP A N 1
ATOM 1306 C CA . ASP A 1 89 ? 35.218 12.199 16.835 1.00 13.36 89 ASP A CA 1
ATOM 1307 C C . ASP A 1 89 ? 35.253 11.893 15.345 1.00 13.47 89 ASP A C 1
ATOM 1308 O O . ASP A 1 89 ? 34.543 12.527 14.557 1.00 15.39 89 ASP A O 1
ATOM 1317 N N . HIS A 1 90 ? 36.121 10.974 14.931 1.00 12.16 90 HIS A N 1
ATOM 1318 C CA . HIS A 1 90 ? 36.374 10.763 13.512 1.00 13.45 90 HIS A CA 1
ATOM 1319 C C . HIS A 1 90 ? 36.490 9.312 13.077 1.00 13.32 90 HIS A C 1
ATOM 1320 O O . HIS A 1 90 ? 36.431 9.059 11.869 1.00 15.93 90 HIS A O 1
ATOM 1334 N N . ILE A 1 91 ? 36.678 8.359 13.976 1.00 12.35 91 ILE A N 1
ATOM 1335 C CA . ILE A 1 91 ? 36.802 6.964 13.587 1.00 11.39 91 ILE A CA 1
ATOM 1336 C C . ILE A 1 91 ? 35.404 6.363 13.569 1.00 11.50 91 ILE A C 1
ATOM 1337 O O . ILE A 1 91 ? 34.683 6.418 14.565 1.00 11.81 91 ILE A O 1
ATOM 1353 N N . ALA A 1 92 ? 35.036 5.801 12.427 1.00 12.68 92 ALA A N 1
ATOM 1354 C CA . ALA A 1 92 ? 33.746 5.176 12.221 1.00 13.85 92 ALA A CA 1
ATOM 1355 C C . ALA A 1 92 ? 33.947 3.709 11.883 1.00 15.39 92 ALA A C 1
ATOM 1356 O O . ALA A 1 92 ? 35.046 3.269 11.559 1.00 15.17 92 ALA A O 1
ATOM 1363 N N . ALA A 1 93 ? 32.872 2.948 11.979 1.00 15.57 93 ALA A N 1
ATOM 1364 C CA . ALA A 1 93 ? 32.820 1.598 11.443 1.00 16.95 93 ALA A CA 1
ATOM 1365 C C . ALA A 1 93 ? 31.822 1.594 10.293 1.00 16.32 93 ALA A C 1
ATOM 1366 O O . ALA A 1 93 ? 30.658 1.984 10.468 1.00 17.70 93 ALA A O 1
ATOM 1373 N N . ILE A 1 94 ? 32.277 1.171 9.122 1.00 16.94 94 ILE A N 1
ATOM 1374 C CA . ILE A 1 94 ? 31.453 1.112 7.919 1.00 20.01 94 ILE A CA 1
ATOM 1375 C C . ILE A 1 94 ? 31.441 -0.341 7.485 1.00 19.22 94 ILE A C 1
ATOM 1376 O O . ILE A 1 94 ? 32.477 -0.876 7.087 1.00 18.96 94 ILE A O 1
ATOM 1392 N N . ASP A 1 95 ? 30.277 -0.980 7.554 1.00 19.87 95 ASP A N 1
ATOM 1393 C CA . ASP A 1 95 ? 30.145 -2.397 7.202 1.00 19.88 95 ASP A CA 1
ATOM 1394 C C . ASP A 1 95 ? 31.258 -3.241 7.821 1.00 19.17 95 ASP A C 1
ATOM 1395 O O . ASP A 1 95 ? 31.836 -4.114 7.175 1.00 20.31 95 ASP A O 1
ATOM 1404 N N . GLY A 1 96 ? 31.542 -2.991 9.096 1.00 18.06 96 GLY A N 1
ATOM 1405 C CA . GLY A 1 96 ? 32.461 -3.801 9.865 1.00 18.80 96 GLY A CA 1
ATOM 1406 C C . GLY A 1 96 ? 33.913 -3.378 9.812 1.00 17.98 96 GLY A C 1
ATOM 1407 O O . GLY A 1 96 ? 34.752 -4.035 10.442 1.00 18.47 96 GLY A O 1
ATOM 1411 N N . THR A 1 97 ? 34.245 -2.328 9.068 1.00 16.66 97 THR A N 1
ATOM 1412 C CA . THR A 1 97 ? 35.628 -1.909 8.882 1.00 16.24 97 THR A CA 1
ATOM 1413 C C . THR A 1 97 ? 35.821 -0.506 9.436 1.00 15.08 97 THR A C 1
ATOM 1414 O O . THR A 1 97 ? 35.040 0.400 9.133 1.00 16.18 97 THR A O 1
ATOM 1425 N N . LEU A 1 98 ? 36.880 -0.329 10.223 1.00 14.32 98 LEU A N 1
ATOM 1426 C CA . LEU A 1 98 ? 37.217 0.972 10.772 1.00 13.79 98 LEU A CA 1
ATOM 1427 C C . LEU A 1 98 ? 37.701 1.905 9.672 1.00 14.32 98 LEU A C 1
ATOM 1428 O O . LEU A 1 98 ? 38.524 1.528 8.835 1.00 15.28 98 LEU A O 1
ATOM 1444 N N . LYS A 1 99 ? 37.192 3.131 9.687 1.00 15.60 99 LYS A N 1
ATOM 1445 C CA . LYS A 1 99 ? 37.546 4.131 8.701 1.00 18.88 99 LYS A CA 1
ATOM 1446 C C . LYS A 1 99 ? 37.579 5.491 9.375 1.00 17.37 99 LYS A C 1
ATOM 1447 O O . LYS A 1 99 ? 36.924 5.721 10.395 1.00 18.59 99 LYS A O 1
ATOM 1466 N N . TYR A 1 100 ? 38.358 6.394 8.795 1.00 15.34 100 TYR A N 1
ATOM 1467 C CA . TYR A 1 100 ? 38.384 7.778 9.226 1.00 15.22 100 TYR A CA 1
ATOM 1468 C C . TYR A 1 100 ? 37.364 8.556 8.413 1.00 16.49 100 TYR A C 1
ATOM 1469 O O . TYR A 1 100 ? 37.331 8.456 7.182 1.00 18.59 100 TYR A O 1
ATOM 1487 N N . GLU A 1 101 ? 36.555 9.340 9.107 1.00 18.02 101 GLU A N 1
ATOM 1488 C CA . GLU A 1 101 ? 35.525 10.146 8.477 1.00 20.57 101 GLU A CA 1
ATOM 1489 C C . GLU A 1 101 ? 35.852 11.613 8.664 1.00 21.56 101 GLU A C 1
ATOM 1490 O O . GLU A 1 101 ? 35.940 12.096 9.792 1.00 21.94 101 GLU A O 1
ATOM 1502 N N . LEU B 1 1 ? 45.143 -14.231 12.847 1.00 38.43 1 LEU B N 1
ATOM 1503 C CA . LEU B 1 1 ? 46.298 -15.108 13.162 1.00 19.48 1 LEU B CA 1
ATOM 1504 C C . LEU B 1 1 ? 47.570 -14.723 12.417 1.00 25.30 1 LEU B C 1
ATOM 1505 O O . LEU B 1 1 ? 48.524 -15.500 12.365 1.00 21.69 1 LEU B O 1
ATOM 1513 N N . GLY B 1 2 ? 47.568 -13.519 11.857 1.00 15.43 2 GLY B N 1
ATOM 1514 C CA . GLY B 1 2 ? 48.729 -13.021 11.118 1.00 14.09 2 GLY B CA 1
ATOM 1515 C C . GLY B 1 2 ? 48.940 -13.778 9.814 1.00 16.25 2 GLY B C 1
ATOM 1516 O O . GLY B 1 2 ? 48.024 -13.939 9.008 1.00 14.04 2 GLY B O 1
ATOM 1520 N N . ASN B 1 3 ? 50.168 -14.235 9.584 1.00 12.42 3 ASN B N 1
ATOM 1521 C CA . ASN B 1 3 ? 50.474 -15.202 8.530 1.00 11.51 3 ASN B CA 1
ATOM 1522 C C . ASN B 1 3 ? 50.308 -14.641 7.126 1.00 11.63 3 ASN B C 1
ATOM 1523 O O . ASN B 1 3 ? 50.006 -15.392 6.194 1.00 12.51 3 ASN B O 1
ATOM 1534 N N . PHE B 1 4 ? 50.572 -13.339 6.943 1.00 10.21 4 PHE B N 1
ATOM 1535 C CA . PHE B 1 4 ? 50.446 -12.737 5.620 1.00 10.71 4 PHE B CA 1
ATOM 1536 C C . PHE B 1 4 ? 51.290 -13.475 4.591 1.00 11.41 4 PHE B C 1
ATOM 1537 O O . PHE B 1 4 ? 50.928 -13.512 3.415 1.00 12.30 4 PHE B O 1
ATOM 1554 N N . SER B 1 5 ? 52.437 -14.024 4.982 1.00 12.05 5 SER B N 1
ATOM 1555 C CA . SER B 1 5 ? 53.310 -14.579 3.968 1.00 13.93 5 SER B CA 1
ATOM 1556 C C . SER B 1 5 ? 52.684 -15.779 3.294 1.00 15.85 5 SER B C 1
ATOM 1557 O O . SER B 1 5 ? 53.202 -16.217 2.276 1.00 17.36 5 SER B O 1
ATOM 1565 N N . GLN B 1 6 ? 51.628 -16.362 3.840 1.00 14.22 6 GLN B N 1
ATOM 1566 C CA . GLN B 1 6 ? 51.020 -17.480 3.144 1.00 16.80 6 GLN B CA 1
ATOM 1567 C C . GLN B 1 6 ? 50.200 -17.058 1.949 1.00 14.04 6 GLN B C 1
ATOM 1568 O O . GLN B 1 6 ? 49.733 -17.924 1.211 1.00 14.60 6 GLN B O 1
ATOM 1582 N N . ALA B 1 7 ? 49.968 -15.764 1.766 1.00 13.10 7 ALA B N 1
ATOM 1583 C CA . ALA B 1 7 ? 49.121 -15.274 0.688 1.00 13.40 7 ALA B CA 1
ATOM 1584 C C . ALA B 1 7 ? 49.827 -14.209 -0.133 1.00 12.89 7 ALA B C 1
ATOM 1585 O O . ALA B 1 7 ? 49.219 -13.660 -1.046 1.00 13.88 7 ALA B O 1
ATOM 1592 N N . CYS B 1 8 ? 51.086 -13.906 0.169 1.00 12.43 8 CYS B N 1
ATOM 1593 C CA . CYS B 1 8 ? 51.759 -12.737 -0.367 1.00 13.39 8 CYS B CA 1
ATOM 1594 C C . CYS B 1 8 ? 53.106 -13.110 -0.950 1.00 14.71 8 CYS B C 1
ATOM 1595 O O . CYS B 1 8 ? 53.692 -14.141 -0.610 1.00 17.03 8 CYS B O 1
ATOM 1602 N N . TYR B 1 9 ? 53.594 -12.214 -1.805 1.00 14.86 9 TYR B N 1
ATOM 1603 C CA . TYR B 1 9 ? 54.788 -12.433 -2.599 1.00 17.98 9 TYR B CA 1
ATOM 1604 C C . TYR B 1 9 ? 55.496 -11.113 -2.827 1.00 14.78 9 TYR B C 1
ATOM 1605 O O . TYR B 1 9 ? 54.896 -10.043 -2.736 1.00 13.73 9 TYR B O 1
ATOM 1623 N N . ASN B 1 10 ? 56.776 -11.202 -3.176 1.00 13.83 10 ASN B N 1
ATOM 1624 C CA . ASN B 1 10 ? 57.545 -10.037 -3.588 1.00 14.99 10 ASN B CA 1
ATOM 1625 C C . ASN B 1 10 ? 57.552 -8.997 -2.478 1.00 13.71 10 ASN B C 1
ATOM 1626 O O . ASN B 1 10 ? 57.415 -7.796 -2.712 1.00 15.48 10 ASN B O 1
ATOM 1637 N N . SER B 1 11 ? 57.708 -9.475 -1.255 1.00 12.67 11 SER B N 1
ATOM 1638 C CA . SER B 1 11 ? 57.727 -8.609 -0.091 1.00 12.00 11 SER B CA 1
ATOM 1639 C C . SER B 1 11 ? 59.075 -7.919 0.025 1.00 13.11 11 SER B C 1
ATOM 1640 O O . SER B 1 11 ? 60.107 -8.457 -0.377 1.00 14.91 11 SER B O 1
ATOM 1648 N N . ALA B 1 12 ? 59.055 -6.727 0.606 1.00 12.60 12 ALA B N 1
ATOM 1649 C CA . ALA B 1 12 ? 60.271 -5.969 0.807 1.00 13.33 12 ALA B CA 1
ATOM 1650 C C . ALA B 1 12 ? 60.085 -5.060 2.007 1.00 11.86 12 ALA B C 1
ATOM 1651 O O . ALA B 1 12 ? 58.968 -4.687 2.356 1.00 12.14 12 ALA B O 1
ATOM 1658 N N . ILE B 1 13 ? 61.197 -4.721 2.650 1.00 11.85 13 ILE B N 1
ATOM 1659 C CA . ILE B 1 13 ? 61.191 -3.767 3.747 1.00 11.84 13 ILE B CA 1
ATOM 1660 C C . ILE B 1 13 ? 62.110 -2.614 3.374 1.00 12.12 13 ILE B C 1
ATOM 1661 O O . ILE B 1 13 ? 63.225 -2.837 2.893 1.00 13.84 13 ILE B O 1
ATOM 1677 N N . GLN B 1 14 ? 61.639 -1.394 3.609 1.00 11.34 14 GLN B N 1
ATOM 1678 C CA . GLN B 1 14 ? 62.423 -0.178 3.413 1.00 11.89 14 GLN B CA 1
ATOM 1679 C C . GLN B 1 14 ? 62.150 0.717 4.613 1.00 11.32 14 GLN B C 1
ATOM 1680 O O . GLN B 1 14 ? 61.000 1.089 4.860 1.00 11.39 14 GLN B O 1
ATOM 1694 N N . GLY B 1 15 ? 63.190 1.044 5.375 1.00 11.56 15 GLY B N 1
ATOM 1695 C CA . GLY B 1 15 ? 62.946 1.756 6.615 1.00 11.41 15 GLY B CA 1
ATOM 1696 C C . GLY B 1 15 ? 62.026 0.932 7.500 1.00 11.10 15 GLY B C 1
ATOM 1697 O O . GLY B 1 15 ? 62.270 -0.249 7.744 1.00 11.40 15 GLY B O 1
ATOM 1701 N N . SER B 1 16 ? 60.927 1.516 7.955 1.00 10.63 16 SER B N 1
ATOM 1702 C CA . SER B 1 16 ? 59.973 0.773 8.767 1.00 10.53 16 SER B CA 1
ATOM 1703 C C . SER B 1 16 ? 58.806 0.216 7.964 1.00 10.38 16 SER B C 1
ATOM 1704 O O . SER B 1 16 ? 57.859 -0.294 8.567 1.00 11.18 16 SER B O 1
ATOM 1712 N N . VAL B 1 17 ? 58.857 0.273 6.631 1.00 9.52 17 VAL B N 1
ATOM 1713 C CA A VAL B 1 17 ? 57.691 -0.036 5.799 0.86 9.83 17 VAL B CA 1
ATOM 1714 C CA B VAL B 1 17 ? 57.684 -0.038 5.805 0.14 10.95 17 VAL B CA 1
ATOM 1715 C C . VAL B 1 17 ? 57.841 -1.400 5.133 1.00 9.76 17 VAL B C 1
ATOM 1716 O O . VAL B 1 17 ? 58.793 -1.660 4.401 1.00 10.97 17 VAL B O 1
ATOM 1741 N N . LEU B 1 18 ? 56.860 -2.256 5.384 1.00 9.43 18 LEU B N 1
ATOM 1742 C CA . LEU B 1 18 ? 56.708 -3.502 4.655 1.00 9.93 18 LEU B CA 1
ATOM 1743 C C . LEU B 1 18 ? 55.791 -3.264 3.465 1.00 9.10 18 LEU B C 1
ATOM 1744 O O . LEU B 1 18 ? 54.710 -2.690 3.619 1.00 11.24 18 LEU B O 1
ATOM 1760 N N . THR B 1 19 ? 56.206 -3.739 2.290 1.00 10.02 19 THR B N 1
ATOM 1761 C CA . THR B 1 19 ? 55.363 -3.753 1.098 1.00 10.44 19 THR B CA 1
ATOM 1762 C C . THR B 1 19 ? 55.282 -5.173 0.571 1.00 10.27 19 THR B C 1
ATOM 1763 O O . THR B 1 19 ? 56.269 -5.914 0.602 1.00 10.89 19 THR B O 1
ATOM 1774 N N . SER B 1 20 ? 54.090 -5.563 0.136 1.00 10.52 20 SER B N 1
ATOM 1775 C CA . SER B 1 20 ? 53.912 -6.906 -0.385 1.00 10.97 20 SER B CA 1
ATOM 1776 C C . SER B 1 20 ? 52.761 -6.925 -1.375 1.00 10.17 20 SER B C 1
ATOM 1777 O O . SER B 1 20 ? 51.889 -6.056 -1.368 1.00 10.90 20 SER B O 1
ATOM 1785 N N . THR B 1 21 ? 52.787 -7.926 -2.240 1.00 10.45 21 THR B N 1
ATOM 1786 C CA . THR B 1 21 ? 51.727 -8.159 -3.217 1.00 10.21 21 THR B CA 1
ATOM 1787 C C . THR B 1 21 ? 51.009 -9.440 -2.828 1.00 10.99 21 THR B C 1
ATOM 1788 O O . THR B 1 21 ? 51.617 -10.516 -2.787 1.00 12.39 21 THR B O 1
ATOM 1799 N N . CYS B 1 22 ? 49.717 -9.321 -2.547 1.00 10.97 22 CYS B N 1
ATOM 1800 C CA . CYS B 1 22 ? 48.968 -10.411 -1.953 1.00 11.22 22 CYS B CA 1
ATOM 1801 C C . CYS B 1 22 ? 47.809 -10.809 -2.855 1.00 10.75 22 CYS B C 1
ATOM 1802 O O . CYS B 1 22 ? 47.232 -9.980 -3.555 1.00 11.83 22 CYS B O 1
ATOM 1809 N N . ILE B 1 23 ? 47.477 -12.097 -2.818 1.00 11.30 23 ILE B N 1
ATOM 1810 C CA . ILE B 1 23 ? 46.324 -12.605 -3.545 1.00 11.37 23 ILE B CA 1
ATOM 1811 C C . ILE B 1 23 ? 45.057 -12.165 -2.825 1.00 12.74 23 ILE B C 1
ATOM 1812 O O . ILE B 1 23 ? 44.920 -12.348 -1.607 1.00 15.51 23 ILE B O 1
ATOM 1828 N N . ARG B 1 24 ? 44.118 -11.600 -3.581 1.00 12.08 24 ARG B N 1
ATOM 1829 C CA . ARG B 1 24 ? 42.832 -11.212 -3.035 1.00 13.22 24 ARG B CA 1
ATOM 1830 C C . ARG B 1 24 ? 41.975 -12.446 -2.795 1.00 13.27 24 ARG B C 1
ATOM 1831 O O . ARG B 1 24 ? 42.184 -13.498 -3.383 1.00 13.73 24 ARG B O 1
ATOM 1852 N N . THR B 1 25 ? 40.976 -12.294 -1.932 1.00 14.01 25 THR B N 1
ATOM 1853 C CA . THR B 1 25 ? 40.155 -13.435 -1.543 1.00 14.76 25 THR B CA 1
ATOM 1854 C C . THR B 1 25 ? 39.570 -14.176 -2.740 1.00 13.92 25 THR B C 1
ATOM 1855 O O . THR B 1 25 ? 39.556 -15.413 -2.765 1.00 14.19 25 THR B O 1
ATOM 1866 N N . ASN B 1 26 ? 39.052 -13.450 -3.723 1.00 13.51 26 ASN B N 1
ATOM 1867 C CA . ASN B 1 26 ? 38.400 -14.073 -4.863 1.00 14.21 26 ASN B CA 1
ATOM 1868 C C . ASN B 1 26 ? 39.277 -14.139 -6.100 1.00 13.29 26 ASN B C 1
ATOM 1869 O O . ASN B 1 26 ? 38.805 -14.599 -7.147 1.00 13.54 26 ASN B O 1
ATOM 1880 N N . GLY B 1 27 ? 40.529 -13.693 -6.013 1.00 13.60 27 GLY B N 1
ATOM 1881 C CA . GLY B 1 27 ? 41.433 -13.767 -7.141 1.00 13.21 27 GLY B CA 1
ATOM 1882 C C . GLY B 1 27 ? 42.057 -12.441 -7.500 1.00 12.57 27 GLY B C 1
ATOM 1883 O O . GLY B 1 27 ? 41.555 -11.381 -7.117 1.00 14.22 27 GLY B O 1
ATOM 1887 N N . GLY B 1 28 ? 43.149 -12.499 -8.250 1.00 11.92 28 GLY B N 1
ATOM 1888 C CA . GLY B 1 28 ? 43.917 -11.316 -8.565 1.00 12.22 28 GLY B CA 1
ATOM 1889 C C . GLY B 1 28 ? 44.771 -10.881 -7.394 1.00 11.56 28 GLY B C 1
ATOM 1890 O O . GLY B 1 28 ? 44.759 -11.472 -6.312 1.00 12.49 28 GLY B O 1
ATOM 1894 N N . TYR B 1 29 ? 45.542 -9.826 -7.639 1.00 10.33 29 TYR B N 1
ATOM 1895 C CA . TYR B 1 29 ? 46.577 -9.379 -6.720 1.00 10.11 29 TYR B CA 1
ATOM 1896 C C . TYR B 1 29 ? 46.383 -7.918 -6.342 1.00 10.79 29 TYR B C 1
ATOM 1897 O O . TYR B 1 29 ? 45.846 -7.117 -7.108 1.00 11.69 29 TYR B O 1
ATOM 1915 N N . ASN B 1 30 ? 46.883 -7.563 -5.162 1.00 10.71 30 ASN B N 1
ATOM 1916 C CA . ASN B 1 30 ? 46.880 -6.191 -4.693 1.00 11.53 30 ASN B CA 1
ATOM 1917 C C . ASN B 1 30 ? 48.198 -5.946 -3.984 1.00 11.33 30 ASN B C 1
ATOM 1918 O O . ASN B 1 30 ? 48.668 -6.800 -3.236 1.00 12.37 30 ASN B O 1
ATOM 1929 N N . THR B 1 31 ? 48.775 -4.768 -4.187 1.00 11.30 31 THR B N 1
ATOM 1930 C CA . THR B 1 31 ? 49.983 -4.356 -3.490 1.00 11.58 31 THR B CA 1
ATOM 1931 C C . THR B 1 31 ? 49.616 -3.310 -2.448 1.00 10.84 31 THR B C 1
ATOM 1932 O O . THR B 1 31 ? 48.852 -2.384 -2.723 1.00 12.20 31 THR B O 1
ATOM 1943 N N . SER B 1 32 ? 50.162 -3.480 -1.249 1.00 10.73 32 SER B N 1
ATOM 1944 C CA . SER B 1 32 ? 49.897 -2.573 -0.152 1.00 9.91 32 SER B CA 1
ATOM 1945 C C . SER B 1 32 ? 51.147 -2.497 0.708 1.00 10.12 32 SER B C 1
ATOM 1946 O O . SER B 1 32 ? 52.073 -3.309 0.583 1.00 11.15 32 SER B O 1
ATOM 1954 N N . SER B 1 33 ? 51.139 -1.525 1.604 1.00 10.48 33 SER B N 1
ATOM 1955 C CA . SER B 1 33 ? 52.234 -1.311 2.519 1.00 10.51 33 SER B CA 1
ATOM 1956 C C . SER B 1 33 ? 51.707 -1.221 3.940 1.00 10.80 33 SER B C 1
ATOM 1957 O O . SER B 1 33 ? 50.538 -0.923 4.179 1.00 12.10 33 SER B O 1
ATOM 1965 N N . TYR B 1 34 ? 52.611 -1.439 4.885 1.00 9.97 34 TYR B N 1
ATOM 1966 C CA . TYR B 1 34 ? 52.287 -1.360 6.296 1.00 10.42 34 TYR B CA 1
ATOM 1967 C C . TYR B 1 34 ? 53.460 -0.733 7.026 1.00 10.27 34 TYR B C 1
ATOM 1968 O O . TYR B 1 34 ? 54.593 -1.193 6.898 1.00 10.47 34 TYR B O 1
ATOM 1986 N N . ASP B 1 35 ? 53.188 0.317 7.788 1.00 10.32 35 ASP B N 1
ATOM 1987 C CA . ASP B 1 35 ? 54.246 0.965 8.555 1.00 10.27 35 ASP B CA 1
ATOM 1988 C C . ASP B 1 35 ? 54.407 0.222 9.879 1.00 10.01 35 ASP B C 1
ATOM 1989 O O . ASP B 1 35 ? 53.627 0.398 10.811 1.00 10.94 35 ASP B O 1
ATOM 1998 N N . LEU B 1 36 ? 55.446 -0.606 9.955 1.00 9.02 36 LEU B N 1
ATOM 1999 C CA . LEU B 1 36 ? 55.689 -1.409 11.140 1.00 9.45 36 LEU B CA 1
ATOM 2000 C C . LEU B 1 36 ? 56.071 -0.566 12.351 1.00 9.00 36 LEU B C 1
ATOM 2001 O O . LEU B 1 36 ? 56.041 -1.064 13.480 1.00 9.76 36 LEU B O 1
ATOM 2017 N N . ASN B 1 37 ? 56.431 0.698 12.148 1.00 9.02 37 ASN B N 1
ATOM 2018 C CA . ASN B 1 37 ? 56.793 1.541 13.278 1.00 9.70 37 ASN B CA 1
ATOM 2019 C C . ASN B 1 37 ? 55.622 1.754 14.219 1.00 9.89 37 ASN B C 1
ATOM 2020 O O . ASN B 1 37 ? 55.813 2.146 15.381 1.00 10.51 37 ASN B O 1
ATOM 2031 N N . SER B 1 38 ? 54.410 1.503 13.732 1.00 10.07 38 SER B N 1
ATOM 2032 C CA . SER B 1 38 ? 53.204 1.659 14.525 1.00 10.90 38 SER B CA 1
ATOM 2033 C C . SER B 1 38 ? 53.093 0.634 15.632 1.00 10.93 38 SER B C 1
ATOM 2034 O O . SER B 1 38 ? 52.360 0.876 16.602 1.00 11.42 38 SER B O 1
ATOM 2042 N N . VAL B 1 39 ? 53.743 -0.531 15.484 1.00 10.08 39 VAL B N 1
ATOM 2043 C CA . VAL B 1 39 ? 53.416 -1.658 16.348 1.00 10.43 39 VAL B CA 1
ATOM 2044 C C . VAL B 1 39 ? 54.620 -2.450 16.843 1.00 10.06 39 VAL B C 1
ATOM 2045 O O . VAL B 1 39 ? 54.441 -3.474 17.517 1.00 10.89 39 VAL B O 1
ATOM 2058 N N . ILE B 1 40 ? 55.832 -2.030 16.496 1.00 9.11 40 ILE B N 1
ATOM 2059 C CA . ILE B 1 40 ? 57.045 -2.704 16.948 1.00 9.71 40 ILE B CA 1
ATOM 2060 C C . ILE B 1 40 ? 57.912 -1.713 17.701 1.00 9.68 40 ILE B C 1
ATOM 2061 O O . ILE B 1 40 ? 58.087 -0.567 17.266 1.00 10.32 40 ILE B O 1
ATOM 2077 N N . GLU B 1 41 ? 58.464 -2.182 18.820 1.00 10.23 41 GLU B N 1
ATOM 2078 C CA A GLU B 1 41 ? 59.335 -1.394 19.678 0.42 11.01 41 GLU B CA 1
ATOM 2079 C CA B GLU B 1 41 ? 59.330 -1.404 19.695 0.58 11.48 41 GLU B CA 1
ATOM 2080 C C . GLU B 1 41 ? 60.716 -2.028 19.740 1.00 11.38 41 GLU B C 1
ATOM 2081 O O . GLU B 1 41 ? 60.874 -3.239 19.568 1.00 12.15 41 GLU B O 1
ATOM 2104 N N . ASN B 1 42 ? 61.718 -1.193 19.993 1.00 12.13 42 ASN B N 1
ATOM 2105 C CA . ASN B 1 42 ? 63.059 -1.658 20.320 1.00 12.42 42 ASN B CA 1
ATOM 2106 C C . ASN B 1 42 ? 63.174 -1.636 21.837 1.00 13.41 42 ASN B C 1
ATOM 2107 O O . ASN B 1 42 ? 63.151 -0.562 22.436 1.00 14.27 42 ASN B O 1
ATOM 2118 N N . VAL B 1 43 ? 63.272 -2.819 22.453 1.00 13.81 43 VAL B N 1
ATOM 2119 C CA . VAL B 1 43 ? 63.460 -2.952 23.894 1.00 15.68 43 VAL B CA 1
ATOM 2120 C C . VAL B 1 43 ? 64.887 -3.442 24.123 1.00 15.91 43 VAL B C 1
ATOM 2121 O O . VAL B 1 43 ? 65.187 -4.628 23.951 1.00 16.38 43 VAL B O 1
ATOM 2134 N N . ASP B 1 44 ? 65.783 -2.519 24.484 1.00 16.81 44 ASP B N 1
ATOM 2135 C CA . ASP B 1 44 ? 67.164 -2.855 24.833 1.00 18.21 44 ASP B CA 1
ATOM 2136 C C . ASP B 1 44 ? 67.836 -3.703 23.753 1.00 16.72 44 ASP B C 1
ATOM 2137 O O . ASP B 1 44 ? 68.568 -4.653 24.048 1.00 17.88 44 ASP B O 1
ATOM 2146 N N . GLY B 1 45 ? 67.618 -3.334 22.488 1.00 15.09 45 GLY B N 1
ATOM 2147 C CA . GLY B 1 45 ? 68.262 -3.995 21.374 1.00 15.75 45 GLY B CA 1
ATOM 2148 C C . GLY B 1 45 ? 67.486 -5.137 20.759 1.00 15.68 45 GLY B C 1
ATOM 2149 O O . GLY B 1 45 ? 67.977 -5.747 19.799 1.00 18.55 45 GLY B O 1
ATOM 2153 N N . SER B 1 46 ? 66.277 -5.417 21.238 1.00 14.81 46 SER B N 1
ATOM 2154 C CA . SER B 1 46 ? 65.461 -6.506 20.726 1.00 15.26 46 SER B CA 1
ATOM 2155 C C . SER B 1 46 ? 64.138 -5.952 20.222 1.00 13.94 46 SER B C 1
ATOM 2156 O O . SER B 1 46 ? 63.459 -5.222 20.940 1.00 14.56 46 SER B O 1
ATOM 2164 N N . LEU B 1 47 ? 63.744 -6.348 19.019 1.00 12.94 47 LEU B N 1
ATOM 2165 C CA . LEU B 1 47 ? 62.446 -5.955 18.489 1.00 12.04 47 LEU B CA 1
ATOM 2166 C C . LEU B 1 47 ? 61.332 -6.740 19.174 1.00 11.58 47 LEU B C 1
ATOM 2167 O O . LEU B 1 47 ? 61.405 -7.962 19.309 1.00 13.17 47 LEU B O 1
ATOM 2183 N N . LYS B 1 48 ? 60.295 -6.042 19.600 1.00 11.36 48 LYS B N 1
ATOM 2184 C CA . LYS B 1 48 ? 59.166 -6.668 20.273 1.00 12.46 48 LYS B CA 1
ATOM 2185 C C . LYS B 1 48 ? 57.865 -6.022 19.807 1.00 11.88 48 LYS B C 1
ATOM 2186 O O . LYS B 1 48 ? 57.843 -4.863 19.381 1.00 11.73 48 LYS B O 1
ATOM 2205 N N . TRP B 1 49 ? 56.774 -6.781 19.907 1.00 11.71 49 TRP B N 1
ATOM 2206 C CA . TRP B 1 49 ? 55.449 -6.237 19.690 1.00 12.40 49 TRP B CA 1
ATOM 2207 C C . TRP B 1 49 ? 55.022 -5.443 20.927 1.00 13.74 49 TRP B C 1
ATOM 2208 O O . TRP B 1 49 ? 55.758 -5.331 21.907 1.00 15.91 49 TRP B O 1
ATOM 2229 N N . GLN B 1 50 ? 53.818 -4.875 20.881 1.00 15.77 50 GLN B N 1
ATOM 2230 C CA . GLN B 1 50 ? 53.224 -4.189 22.038 1.00 17.85 50 GLN B CA 1
ATOM 2231 C C . GLN B 1 50 ? 53.965 -2.900 22.404 1.00 19.10 50 GLN B C 1
ATOM 2232 O O . GLN B 1 50 ? 54.114 -2.553 23.579 1.00 20.78 50 GLN B O 1
ATOM 2246 N N . GLY B 1 51 ? 54.414 -2.191 21.389 1.00 17.88 51 GLY B N 1
ATOM 2247 C CA . GLY B 1 51 ? 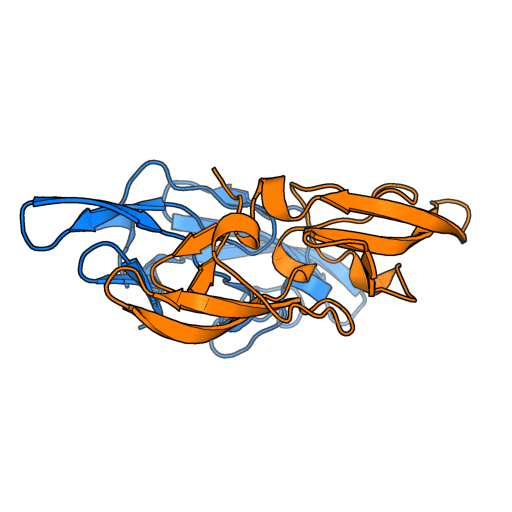54.952 -0.866 21.558 1.00 16.88 51 GLY B CA 1
ATOM 2248 C C . GLY B 1 51 ? 55.100 -0.270 20.186 1.00 15.48 51 GLY B C 1
ATOM 2249 O O . GLY B 1 51 ? 54.477 -0.734 19.229 1.00 16.01 51 GLY B O 1
ATOM 2253 N N . SER B 1 52 ? 55.965 0.727 20.071 1.00 14.61 52 SER B N 1
ATOM 2254 C CA . SER B 1 52 ? 56.074 1.424 18.802 1.00 13.12 52 SER B CA 1
ATOM 2255 C C . SER B 1 52 ? 57.423 2.115 18.702 1.00 12.01 52 SER B C 1
ATOM 2256 O O . SER B 1 52 ? 58.192 2.195 19.667 1.00 13.23 52 SER B O 1
ATOM 2264 N N . ASN B 1 53 ? 57.682 2.632 17.501 1.00 11.50 53 ASN B N 1
ATOM 2265 C CA . ASN B 1 53 ? 58.763 3.573 17.231 1.00 11.05 53 ASN B CA 1
ATOM 2266 C C . ASN B 1 53 ? 60.145 2.948 17.263 1.00 10.96 53 ASN B C 1
ATOM 2267 O O . ASN B 1 53 ? 61.132 3.650 17.503 1.00 11.74 53 ASN B O 1
ATOM 2278 N N . PHE B 1 54 ? 60.242 1.667 16.925 1.00 10.91 54 PHE B N 1
ATOM 2279 C CA . PHE B 1 54 ? 61.563 1.052 16.870 1.00 10.13 54 PHE B CA 1
ATOM 2280 C C . PHE B 1 54 ? 62.501 1.781 15.915 1.00 10.94 54 PHE B C 1
ATOM 2281 O O . PHE B 1 54 ? 63.719 1.771 16.115 1.00 11.41 54 PHE B O 1
ATOM 2298 N N . ILE B 1 55 ? 61.962 2.407 14.865 1.00 11.25 55 ILE B N 1
ATOM 2299 C CA . ILE B 1 55 ? 62.828 2.888 13.790 1.00 12.36 55 ILE B CA 1
ATOM 2300 C C . ILE B 1 55 ? 63.725 4.019 14.270 1.00 13.47 55 ILE B C 1
ATOM 2301 O O . ILE B 1 55 ? 64.789 4.249 13.687 1.00 14.83 55 ILE B O 1
ATOM 2317 N N . GLU B 1 56 ? 63.342 4.698 15.348 1.00 14.22 56 GLU B N 1
ATOM 2318 C CA . GLU B 1 56 ? 64.131 5.811 15.860 1.00 16.22 56 GLU B CA 1
ATOM 2319 C C . GLU B 1 56 ? 65.505 5.349 16.312 1.00 15.26 56 GLU B C 1
ATOM 2320 O O . GLU B 1 56 ? 66.468 6.127 16.273 1.00 16.69 56 GLU B O 1
ATOM 2332 N N . THR B 1 57 ? 65.609 4.104 16.777 1.00 13.73 57 THR B N 1
ATOM 2333 C CA . THR B 1 57 ? 66.845 3.587 17.356 1.00 13.80 57 THR B CA 1
ATOM 2334 C C . THR B 1 57 ? 67.310 2.306 16.678 1.00 13.52 57 THR B C 1
ATOM 2335 O O . THR B 1 57 ? 68.126 1.569 17.246 1.00 14.88 57 THR B O 1
ATOM 2346 N N . CYS B 1 58 ? 66.834 2.040 15.465 1.00 13.59 58 CYS B N 1
ATOM 2347 C CA . CYS B 1 58 ? 67.252 0.881 14.701 1.00 13.91 58 CYS B CA 1
ATOM 2348 C C . CYS B 1 58 ? 67.617 1.321 13.288 1.00 14.24 58 CYS B C 1
ATOM 2349 O O . CYS B 1 58 ? 67.194 2.377 12.815 1.00 17.19 58 CYS B O 1
ATOM 2356 N N . ARG B 1 59 ? 68.431 0.503 12.622 1.00 13.57 59 ARG B N 1
ATOM 2357 C CA . ARG B 1 59 ? 68.893 0.800 11.275 1.00 15.37 59 ARG B CA 1
ATOM 2358 C C . ARG B 1 59 ? 69.096 -0.500 10.509 1.00 14.50 59 ARG B C 1
ATOM 2359 O O . ARG B 1 59 ? 69.004 -1.593 11.062 1.00 14.50 59 ARG B O 1
ATOM 2380 N N . ASN B 1 60 ? 69.388 -0.364 9.213 1.00 14.89 60 ASN B N 1
ATOM 2381 C CA . ASN B 1 60 ? 69.694 -1.506 8.357 1.00 14.92 60 ASN B CA 1
ATOM 2382 C C . ASN B 1 60 ? 68.571 -2.533 8.386 1.00 14.17 60 ASN B C 1
ATOM 2383 O O . ASN B 1 60 ? 68.795 -3.737 8.509 1.00 15.03 60 ASN B O 1
ATOM 2394 N N . THR B 1 61 ? 67.345 -2.046 8.279 1.00 12.47 61 THR B N 1
ATOM 2395 C CA . THR B 1 61 ? 66.215 -2.958 8.261 1.00 12.05 61 THR B CA 1
ATOM 2396 C C . THR B 1 61 ? 66.164 -3.690 6.927 1.00 13.68 61 THR B C 1
ATOM 2397 O O . THR B 1 61 ? 66.486 -3.132 5.873 1.00 14.35 61 THR B O 1
ATOM 2408 N N . GLN B 1 62 ? 65.741 -4.944 6.973 1.00 14.08 62 GLN B N 1
ATOM 2409 C CA . GLN B 1 62 ? 65.551 -5.705 5.749 1.00 16.49 62 GLN B CA 1
ATOM 2410 C C . GLN B 1 62 ? 64.639 -6.882 6.041 1.00 14.34 62 GLN B C 1
ATOM 2411 O O . GLN B 1 62 ? 64.395 -7.242 7.193 1.00 14.42 62 GLN B O 1
ATOM 2425 N N . LEU B 1 63 ? 64.131 -7.465 4.969 1.0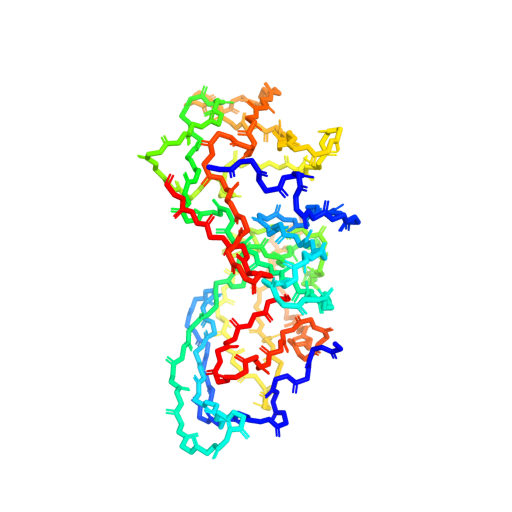0 15.23 63 LEU B N 1
ATOM 2426 C CA . LEU B 1 63 ? 63.340 -8.676 5.049 1.00 15.52 63 LEU B CA 1
ATOM 2427 C C . LEU B 1 63 ? 64.288 -9.862 5.004 1.00 17.16 63 LEU B C 1
ATOM 2428 O O . LEU B 1 63 ? 65.127 -9.967 4.101 1.00 20.56 63 LEU B O 1
ATOM 2444 N N . ALA B 1 64 ? 64.173 -10.734 5.992 1.00 16.89 64 ALA B N 1
ATOM 2445 C CA . ALA B 1 64 ? 64.906 -11.989 6.021 1.00 18.17 64 ALA B CA 1
ATOM 2446 C C . ALA B 1 64 ? 63.915 -13.108 5.750 1.00 18.21 64 ALA B C 1
ATOM 2447 O O . ALA B 1 64 ? 62.851 -13.168 6.380 1.00 18.19 64 ALA B O 1
ATOM 2454 N N . GLY B 1 65 ? 64.251 -13.974 4.803 1.00 20.35 65 GLY B N 1
ATOM 2455 C CA . GLY B 1 65 ? 63.287 -14.975 4.411 1.00 20.90 65 GLY B CA 1
ATOM 2456 C C . GLY B 1 65 ? 62.017 -14.335 3.879 1.00 21.65 65 GLY B C 1
ATOM 2457 O O . GLY B 1 65 ? 62.025 -13.249 3.286 1.00 22.87 65 GLY B O 1
ATOM 2461 N N . SER B 1 66 ? 60.895 -15.002 4.116 1.00 20.94 66 SER B N 1
ATOM 2462 C CA . SER B 1 66 ? 59.624 -14.499 3.610 1.00 20.54 66 SER B CA 1
ATOM 2463 C C . SER B 1 66 ? 58.887 -13.593 4.582 1.00 17.24 66 SER B C 1
ATOM 2464 O O . SER B 1 66 ? 57.969 -12.875 4.164 1.00 17.00 66 SER B O 1
ATOM 2472 N N . SER B 1 67 ? 59.234 -13.605 5.855 1.00 14.62 67 SER B N 1
ATOM 2473 C CA . SER B 1 67 ? 58.407 -12.881 6.800 1.00 14.29 67 SER B CA 1
ATOM 2474 C C . SER B 1 67 ? 59.136 -12.221 7.954 1.00 14.28 67 SER B C 1
ATOM 2475 O O . SER B 1 67 ? 58.467 -11.646 8.809 1.00 14.46 67 SER B O 1
ATOM 2483 N N . GLU B 1 68 ? 60.453 -12.292 8.038 1.00 14.12 68 GLU B N 1
ATOM 2484 C CA . GLU B 1 68 ? 61.154 -11.771 9.201 1.00 15.44 68 GLU B CA 1
ATOM 2485 C C . GLU B 1 68 ? 61.676 -10.368 8.933 1.00 14.53 68 GLU B C 1
ATOM 2486 O O . GLU B 1 68 ? 62.284 -10.115 7.892 1.00 16.36 68 GLU B O 1
ATOM 2498 N N . LEU B 1 69 ? 61.424 -9.465 9.876 1.00 13.07 69 LEU B N 1
ATOM 2499 C CA . LEU B 1 69 ? 62.102 -8.179 9.908 1.00 12.50 69 LEU B CA 1
ATOM 2500 C C . LEU B 1 69 ? 63.416 -8.383 10.642 1.00 12.31 69 LEU B C 1
ATOM 2501 O O . LEU B 1 69 ? 63.425 -8.823 11.800 1.00 12.93 69 LEU B O 1
ATOM 2517 N N . ALA B 1 70 ? 64.520 -8.101 9.962 1.00 12.44 70 ALA B N 1
ATOM 2518 C CA . ALA B 1 70 ? 65.849 -8.097 10.554 1.00 13.56 70 ALA B CA 1
ATOM 2519 C C . ALA B 1 70 ? 66.355 -6.664 10.602 1.00 13.82 70 ALA B C 1
ATOM 2520 O O . ALA B 1 70 ? 66.109 -5.879 9.681 1.00 14.92 70 ALA B O 1
ATOM 2527 N N . ALA B 1 71 ? 67.073 -6.327 11.669 1.00 13.26 71 ALA B N 1
ATOM 2528 C CA . ALA B 1 71 ? 67.573 -4.972 11.833 1.00 13.83 71 ALA B CA 1
ATOM 2529 C C . ALA B 1 71 ? 68.715 -4.999 12.833 1.00 13.98 71 ALA B C 1
ATOM 2530 O O . ALA B 1 71 ? 69.014 -6.022 13.447 1.00 14.97 71 ALA B O 1
ATOM 2537 N N . GLU B 1 72 ? 69.339 -3.844 12.992 1.00 13.97 72 GLU B N 1
ATOM 2538 C CA . GLU B 1 72 ? 70.308 -3.597 14.049 1.00 13.58 72 GLU B CA 1
ATOM 2539 C C . GLU B 1 72 ? 69.717 -2.510 14.918 1.00 13.25 72 GLU B C 1
ATOM 2540 O O . GLU B 1 72 ? 69.381 -1.433 14.422 1.00 15.13 72 GLU B O 1
ATOM 2552 N N . CYS B 1 73 ? 69.575 -2.797 16.201 1.00 13.14 73 CYS B N 1
ATOM 2553 C CA . CYS B 1 73 ? 68.898 -1.898 17.120 1.00 13.49 73 CYS B CA 1
ATOM 2554 C C . CYS B 1 73 ? 69.808 -1.566 18.285 1.00 12.97 73 CYS B C 1
ATOM 2555 O O . CYS B 1 73 ? 70.597 -2.404 18.733 1.00 13.39 73 CYS B O 1
ATOM 2562 N N . LYS B 1 74 ? 69.683 -0.341 18.782 1.00 13.36 74 LYS B N 1
ATOM 2563 C CA . LYS B 1 74 ? 70.541 0.120 19.863 1.00 14.80 74 LYS B CA 1
ATOM 2564 C C . LYS B 1 74 ? 70.080 -0.445 21.193 1.00 14.34 74 LYS B C 1
ATOM 2565 O O . LYS B 1 74 ? 68.895 -0.369 21.550 1.00 14.33 74 LYS B O 1
ATOM 2584 N N . THR B 1 75 ? 71.031 -1.011 21.927 1.00 14.97 75 THR B N 1
ATOM 2585 C CA . THR B 1 75 ? 70.795 -1.392 23.302 1.00 16.02 75 THR B CA 1
ATOM 2586 C C . THR B 1 75 ? 70.753 -0.134 24.162 1.00 17.83 75 THR B C 1
ATOM 2587 O O . THR B 1 75 ? 71.039 0.977 23.705 1.00 17.23 75 THR B O 1
ATOM 2598 N N A ARG B 1 76 ? 70.384 -0.311 25.428 0.64 19.56 76 ARG B N 1
ATOM 2599 N N B ARG B 1 76 ? 70.414 -0.316 25.437 0.36 19.78 76 ARG B N 1
ATOM 2600 C CA A ARG B 1 76 ? 70.442 0.817 26.349 0.64 21.74 76 ARG B CA 1
ATOM 2601 C CA B ARG B 1 76 ? 70.444 0.813 26.360 0.36 21.89 76 ARG B CA 1
ATOM 2602 C C A ARG B 1 76 ? 71.859 1.373 26.447 0.64 20.77 76 ARG B C 1
ATOM 2603 C C B ARG B 1 76 ? 71.860 1.354 26.529 0.36 21.69 76 ARG B C 1
ATOM 2604 O O A ARG B 1 76 ? 72.036 2.584 26.608 0.64 22.04 76 ARG B O 1
ATOM 2605 O O B ARG B 1 76 ? 72.037 2.532 26.859 0.36 23.30 76 ARG B O 1
ATOM 2646 N N . ALA B 1 77 ? 72.873 0.519 26.300 1.00 20.58 77 ALA B N 1
ATOM 2647 C CA . ALA B 1 77 ? 74.271 0.947 26.328 1.00 20.94 77 ALA B CA 1
ATOM 2648 C C . ALA B 1 77 ? 74.706 1.616 25.024 1.00 20.74 77 ALA B C 1
ATOM 2649 O O . ALA B 1 77 ? 75.894 1.917 24.844 1.00 21.53 77 ALA B O 1
ATOM 2657 N N . GLN B 1 78 ? 73.767 1.827 24.108 1.00 19.69 78 GLN B N 1
ATOM 2658 C CA . GLN B 1 78 ? 73.974 2.611 22.898 1.00 20.79 78 GLN B CA 1
ATOM 2659 C C . GLN B 1 78 ? 74.816 1.887 21.859 1.00 20.15 78 GLN B C 1
ATOM 2660 O O . GLN B 1 78 ? 75.552 2.523 21.102 1.00 22.01 78 GLN B O 1
ATOM 2674 N N . GLN B 1 79 ? 74.712 0.565 21.787 1.00 16.89 79 GLN B N 1
ATOM 2675 C CA . GLN B 1 79 ? 75.373 -0.184 20.728 1.00 16.62 79 GLN B CA 1
ATOM 2676 C C . GLN B 1 79 ? 74.363 -0.951 19.893 1.00 15.07 79 GLN B C 1
ATOM 2677 O O . GLN B 1 79 ? 73.366 -1.477 20.409 1.00 16.11 79 GLN B O 1
ATOM 2691 N N . PHE B 1 80 ? 74.636 -1.004 18.599 1.00 14.63 80 PHE B N 1
ATOM 2692 C CA . PHE B 1 80 ? 73.762 -1.686 17.661 1.00 14.10 80 PHE B CA 1
ATOM 2693 C C . PHE B 1 80 ? 74.013 -3.181 17.713 1.00 15.34 80 PHE B C 1
ATOM 2694 O O . PHE B 1 80 ? 75.161 -3.625 17.629 1.00 17.35 80 PHE B O 1
ATOM 2711 N N . VAL B 1 81 ? 72.943 -3.951 17.865 1.00 14.42 81 VAL B N 1
ATOM 2712 C CA . VAL B 1 81 ? 73.000 -5.403 17.857 1.00 14.72 81 VAL B CA 1
ATOM 2713 C C . VAL B 1 81 ? 71.953 -5.914 16.878 1.00 14.22 81 VAL B C 1
ATOM 2714 O O . VAL B 1 81 ? 70.915 -5.285 16.661 1.00 14.28 81 VAL B O 1
ATOM 2727 N N . SER B 1 82 ? 72.215 -7.077 16.305 1.00 14.25 82 SER B N 1
ATOM 2728 C CA . SER B 1 82 ? 71.263 -7.685 15.388 1.00 15.41 82 SER B CA 1
ATOM 2729 C C . SER B 1 82 ? 70.061 -8.233 16.141 1.00 14.60 82 SER B C 1
ATOM 2730 O O . SER B 1 82 ? 70.188 -8.785 17.238 1.00 15.54 82 SER B O 1
ATOM 2738 N N . THR B 1 83 ? 68.896 -8.123 15.510 1.00 14.10 83 THR B N 1
ATOM 2739 C CA . THR B 1 83 ? 67.640 -8.564 16.086 1.00 14.05 83 THR B CA 1
ATOM 2740 C C . THR B 1 83 ? 66.707 -8.921 14.934 1.00 13.31 83 THR B C 1
ATOM 2741 O O . THR B 1 83 ? 66.858 -8.431 13.810 1.00 14.58 83 THR B O 1
ATOM 2752 N N . LYS B 1 84 ? 65.777 -9.823 15.205 1.00 13.14 84 LYS B N 1
ATOM 2753 C CA . LYS B 1 84 ? 64.782 -10.215 14.214 1.00 13.83 84 LYS B CA 1
ATOM 2754 C C . LYS B 1 84 ? 63.447 -10.402 14.912 1.00 11.64 84 LYS B C 1
ATOM 2755 O O . LYS B 1 84 ? 63.402 -10.732 16.102 1.00 13.26 84 LYS B O 1
ATOM 2774 N N . ILE B 1 85 ? 62.369 -10.219 14.151 1.00 10.83 85 ILE B N 1
ATOM 2775 C CA . ILE B 1 85 ? 61.010 -10.454 14.627 1.00 11.01 85 ILE B CA 1
ATOM 2776 C C . ILE B 1 85 ? 60.218 -11.000 13.448 1.00 10.60 85 ILE B C 1
ATOM 2777 O O . ILE B 1 85 ? 60.381 -10.545 12.309 1.00 11.41 85 ILE B O 1
ATOM 2793 N N . ASN B 1 86 ? 59.368 -11.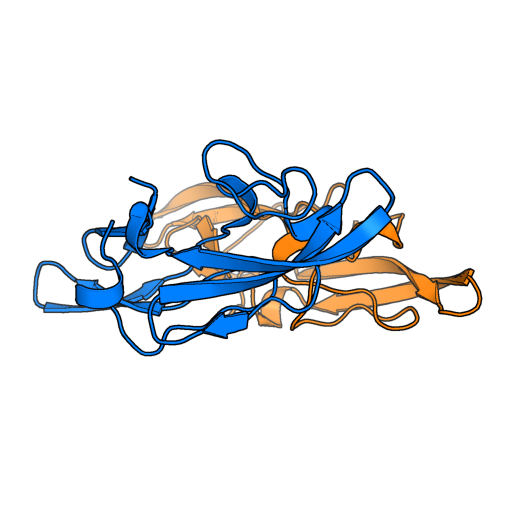987 13.709 1.00 10.69 86 ASN B N 1
ATOM 2794 C CA . ASN B 1 86 ? 58.612 -12.616 12.638 1.00 10.36 86 ASN B CA 1
ATOM 2795 C C . ASN B 1 86 ? 57.317 -11.841 12.418 1.00 9.90 86 ASN B C 1
ATOM 2796 O O . ASN B 1 86 ? 56.414 -11.866 13.255 1.00 10.52 86 ASN B O 1
ATOM 2807 N N . LEU B 1 87 ? 57.226 -11.159 11.286 1.00 10.05 87 LEU B N 1
ATOM 2808 C CA . LEU B 1 87 ? 56.053 -10.341 11.024 1.00 10.44 87 LEU B CA 1
ATOM 2809 C C . LEU B 1 87 ? 54.787 -11.173 10.865 1.00 9.80 87 LEU B C 1
ATOM 2810 O O . LEU B 1 87 ? 53.687 -10.626 11.016 1.00 10.85 87 LEU B O 1
ATOM 2826 N N . ASP B 1 88 ? 54.904 -12.466 10.555 1.00 10.59 88 ASP B N 1
ATOM 2827 C CA . ASP B 1 88 ? 53.725 -13.322 10.504 1.00 10.91 88 ASP B CA 1
ATOM 2828 C C . ASP B 1 88 ? 53.029 -13.434 11.859 1.00 10.81 88 ASP B C 1
ATOM 2829 O O . ASP B 1 88 ? 51.895 -13.919 11.917 1.00 11.35 88 ASP B O 1
ATOM 2838 N N . ASP B 1 89 ? 53.673 -13.017 12.947 1.00 11.18 89 ASP B N 1
ATOM 2839 C CA . ASP B 1 89 ? 53.016 -13.084 14.249 1.00 12.16 89 ASP B CA 1
ATOM 2840 C C . ASP B 1 89 ? 51.722 -12.281 14.246 1.00 11.61 89 ASP B C 1
ATOM 2841 O O . ASP B 1 89 ? 50.733 -12.682 14.866 1.00 13.92 89 ASP B O 1
ATOM 2850 N N . HIS B 1 90 ? 51.730 -11.114 13.595 1.00 10.81 90 HIS B N 1
ATOM 2851 C CA . HIS B 1 90 ? 50.623 -10.169 13.699 1.00 11.58 90 HIS B CA 1
ATOM 2852 C C . HIS B 1 90 ? 50.221 -9.534 12.382 1.00 12.05 90 HIS B C 1
ATOM 2853 O O . HIS B 1 90 ? 49.179 -8.876 12.347 1.00 15.89 90 HIS B O 1
ATOM 2867 N N . ILE B 1 91 ? 50.977 -9.662 11.313 1.00 10.20 91 ILE B N 1
ATOM 2868 C CA . ILE B 1 91 ? 50.599 -9.049 10.045 1.00 10.35 91 ILE B CA 1
ATOM 2869 C C . ILE B 1 91 ? 49.879 -10.092 9.203 1.00 10.27 91 ILE B C 1
ATOM 2870 O O . ILE B 1 91 ? 50.409 -11.186 8.955 1.00 10.14 91 ILE B O 1
ATOM 2886 N N . ALA B 1 92 ? 48.668 -9.753 8.768 1.00 10.91 92 ALA B N 1
ATOM 2887 C CA . ALA B 1 92 ? 47.819 -10.605 7.956 1.00 11.89 92 ALA B CA 1
ATOM 2888 C C . ALA B 1 92 ? 47.587 -9.971 6.594 1.00 11.23 92 ALA B C 1
ATOM 2889 O O . ALA B 1 92 ? 47.744 -8.763 6.410 1.00 12.30 92 ALA B O 1
ATOM 2896 N N . ALA B 1 93 ? 47.187 -10.811 5.646 1.00 11.64 93 ALA B N 1
ATOM 2897 C CA . ALA B 1 93 ? 46.670 -10.371 4.356 1.00 12.97 93 ALA B CA 1
ATOM 2898 C C . ALA B 1 93 ? 45.153 -10.483 4.424 1.00 13.78 93 ALA B C 1
ATOM 2899 O O . ALA B 1 93 ? 44.616 -11.589 4.551 1.00 14.57 93 ALA B O 1
ATOM 2906 N N . ILE B 1 94 ? 44.465 -9.346 4.376 1.00 13.42 94 ILE B N 1
ATOM 2907 C CA . ILE B 1 94 ? 43.009 -9.299 4.452 1.00 15.23 94 ILE B CA 1
ATOM 2908 C C . ILE B 1 94 ? 42.508 -8.845 3.087 1.00 15.11 94 ILE B C 1
ATOM 2909 O O . ILE B 1 94 ? 42.657 -7.675 2.721 1.00 14.62 94 ILE B O 1
ATOM 2925 N N . ASP B 1 95 ? 41.914 -9.764 2.331 1.00 15.72 95 ASP B N 1
ATOM 2926 C CA . ASP B 1 95 ? 41.507 -9.511 0.949 1.00 16.72 95 ASP B CA 1
ATOM 2927 C C . ASP B 1 95 ? 42.544 -8.695 0.183 1.00 15.73 95 ASP B C 1
ATOM 2928 O O . ASP B 1 95 ? 42.237 -7.709 -0.498 1.00 17.63 95 ASP B O 1
ATOM 2937 N N . GLY B 1 96 ? 43.793 -9.114 0.305 1.00 14.79 96 GLY B N 1
ATOM 2938 C CA . GLY B 1 96 ? 44.855 -8.555 -0.486 1.00 15.61 96 GLY B CA 1
ATOM 2939 C C . GLY B 1 96 ? 45.561 -7.354 0.097 1.00 14.63 96 GLY B C 1
ATOM 2940 O O . GLY B 1 96 ? 46.467 -6.831 -0.555 1.00 15.87 96 GLY B O 1
ATOM 2944 N N . THR B 1 97 ? 45.186 -6.904 1.294 1.00 13.16 97 THR B N 1
ATOM 2945 C CA . THR B 1 97 ? 45.796 -5.747 1.943 1.00 13.18 97 THR B CA 1
ATOM 2946 C C . THR B 1 97 ? 46.420 -6.150 3.274 1.00 11.15 97 THR B C 1
ATOM 2947 O O . THR B 1 97 ? 45.815 -6.890 4.059 1.00 12.52 97 THR B O 1
ATOM 2958 N N . LEU B 1 98 ? 47.625 -5.631 3.545 1.00 10.86 98 LEU B N 1
ATOM 2959 C CA . LEU B 1 98 ? 48.308 -5.932 4.796 1.00 10.63 98 LEU B CA 1
ATOM 2960 C C . LEU B 1 98 ? 47.632 -5.201 5.948 1.00 10.76 98 LEU B C 1
ATOM 2961 O O . LEU B 1 98 ? 47.418 -3.983 5.888 1.00 12.42 98 LEU B O 1
ATOM 2977 N N . LYS B 1 99 ? 47.341 -5.936 7.022 1.00 11.43 99 LYS B N 1
ATOM 2978 C CA . LYS B 1 99 ? 46.701 -5.377 8.206 1.00 12.60 99 LYS B CA 1
ATOM 2979 C C . LYS B 1 99 ? 47.279 -6.015 9.457 1.00 11.50 99 LYS B C 1
ATOM 2980 O O . LYS B 1 99 ? 47.711 -7.163 9.440 1.00 12.89 99 LYS B O 1
ATOM 2999 N N . TYR B 1 100 ? 47.237 -5.273 10.556 1.00 11.60 100 TYR B N 1
ATOM 3000 C CA . TYR B 1 100 ? 47.610 -5.814 11.863 1.00 11.54 100 TYR B CA 1
ATOM 3001 C C . TYR B 1 100 ? 46.476 -6.612 12.468 1.00 13.76 100 TYR B C 1
ATOM 3002 O O . TYR B 1 100 ? 45.327 -6.164 12.404 1.00 14.77 100 TYR B O 1
#

GO terms:
  GO:0030246 carbohydrate binding (F, IDA)
  GO:0050688 regulation of defense response to virus (P, IDA)
  GO:0070492 oligosaccharide binding (F, IDA)